Protein AF-A0A965FVY6-F1 (afdb_monomer_lite)

pLDDT: mean 76.53, std 12.87, range [32.28, 92.81]

Structure (mmCIF, N/CA/C/O backbone):
data_AF-A0A965FVY6-F1
#
_entry.id   AF-A0A965FVY6-F1
#
loop_
_atom_site.group_PDB
_atom_site.id
_atom_site.type_symbol
_atom_site.label_atom_id
_atom_site.label_alt_id
_atom_site.label_comp_id
_atom_site.label_asym_id
_atom_site.label_entity_id
_atom_site.label_seq_id
_atom_site.pdbx_PDB_ins_code
_atom_site.Cartn_x
_atom_site.Cartn_y
_atom_site.Cartn_z
_atom_site.occupancy
_atom_site.B_iso_or_equiv
_atom_site.auth_seq_id
_atom_site.auth_comp_id
_atom_site.auth_asym_id
_atom_site.auth_atom_id
_atom_site.pdbx_PDB_model_num
ATOM 1 N N . ASP A 1 1 ? -2.671 -24.884 -14.486 1.00 80.94 1 ASP A N 1
ATOM 2 C CA . ASP A 1 1 ? -3.053 -24.995 -15.916 1.00 80.94 1 ASP A CA 1
ATOM 3 C C . ASP A 1 1 ? -4.364 -24.316 -16.277 1.00 80.94 1 ASP A C 1
ATOM 5 O O . ASP A 1 1 ? -4.360 -23.507 -17.189 1.00 80.94 1 ASP A O 1
ATOM 9 N N . ARG A 1 2 ? -5.480 -24.541 -15.566 1.00 83.62 2 ARG A N 1
ATOM 10 C CA . ARG A 1 2 ? -6.771 -23.901 -15.910 1.00 83.62 2 ARG A CA 1
ATOM 11 C C . ARG A 1 2 ? -6.734 -22.360 -15.961 1.00 83.62 2 ARG A C 1
ATOM 13 O O . ARG A 1 2 ? -7.381 -21.782 -16.825 1.00 83.62 2 ARG A O 1
ATOM 20 N N . LEU A 1 3 ? -5.985 -21.710 -15.059 1.00 85.62 3 LEU A N 1
ATOM 21 C CA . LEU A 1 3 ? -5.755 -20.254 -15.084 1.00 85.62 3 LEU A CA 1
ATOM 22 C C . LEU A 1 3 ? -4.843 -19.846 -16.253 1.00 85.62 3 LEU A C 1
ATOM 24 O O . LEU A 1 3 ? -5.164 -18.920 -16.987 1.00 85.62 3 LEU A O 1
ATOM 28 N N . ALA A 1 4 ? -3.754 -20.589 -16.464 1.00 85.19 4 ALA A N 1
ATOM 29 C CA . ALA A 1 4 ? -2.823 -20.392 -17.575 1.00 85.19 4 ALA A CA 1
ATOM 30 C C . ALA A 1 4 ? -3.512 -20.510 -18.950 1.00 85.19 4 ALA A C 1
ATOM 32 O O . ALA A 1 4 ? -3.236 -19.718 -19.839 1.00 85.19 4 ALA A O 1
ATOM 33 N N . ALA A 1 5 ? -4.470 -21.431 -19.100 1.00 90.31 5 ALA A N 1
ATOM 34 C CA . ALA A 1 5 ? -5.248 -21.632 -20.325 1.00 90.31 5 ALA A CA 1
ATOM 35 C C . ALA A 1 5 ? -6.213 -20.477 -20.656 1.00 90.31 5 ALA A C 1
ATOM 37 O O . ALA A 1 5 ? -6.776 -20.442 -21.747 1.00 90.31 5 ALA A O 1
ATOM 38 N N . ARG A 1 6 ? -6.447 -19.558 -19.712 1.00 92.44 6 ARG A N 1
ATOM 39 C CA . ARG A 1 6 ? -7.337 -18.397 -19.870 1.00 92.44 6 ARG A CA 1
ATOM 40 C C . ARG A 1 6 ? -6.586 -17.067 -19.768 1.00 92.44 6 ARG A C 1
ATOM 42 O O . ARG A 1 6 ? -7.225 -16.026 -19.667 1.00 92.44 6 ARG A O 1
ATOM 49 N N . GLY A 1 7 ? -5.254 -17.098 -19.751 1.00 83.19 7 GLY A N 1
ATOM 50 C CA . GLY A 1 7 ? -4.413 -15.921 -19.566 1.00 83.19 7 GLY A CA 1
ATOM 51 C C . GLY A 1 7 ? -3.152 -15.964 -20.422 1.00 83.19 7 GLY A C 1
ATOM 52 O O . GLY A 1 7 ? -2.976 -16.840 -21.264 1.00 83.19 7 GLY A O 1
ATOM 53 N N . ILE A 1 8 ? -2.264 -15.001 -20.191 1.00 85.50 8 ILE A N 1
ATOM 54 C CA . ILE A 1 8 ? -0.940 -14.947 -20.816 1.00 85.50 8 ILE A CA 1
ATOM 55 C C . ILE A 1 8 ? 0.073 -15.524 -19.825 1.00 85.50 8 ILE A C 1
ATOM 57 O O . ILE A 1 8 ? 0.124 -15.105 -18.669 1.00 85.50 8 ILE A O 1
ATOM 61 N N . VAL A 1 9 ? 0.879 -16.489 -20.272 1.00 83.12 9 VAL A N 1
ATOM 62 C CA . VAL A 1 9 ? 1.909 -17.134 -19.447 1.00 83.12 9 VAL A CA 1
ATOM 63 C C . VAL A 1 9 ? 3.283 -16.588 -19.810 1.00 83.12 9 VAL A C 1
ATOM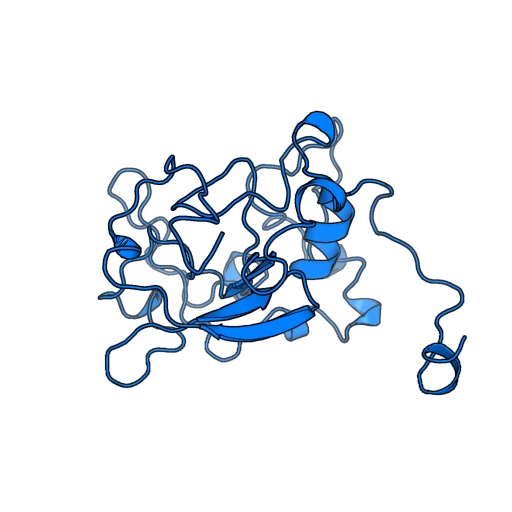 65 O O . VAL A 1 9 ? 3.743 -16.729 -20.942 1.00 83.12 9 VAL A O 1
ATOM 68 N N . PHE A 1 10 ? 3.974 -16.021 -18.825 1.00 81.25 10 PHE A N 1
ATOM 69 C CA . PHE A 1 10 ? 5.362 -15.596 -18.966 1.00 81.25 10 PHE A CA 1
ATOM 70 C C . PHE A 1 10 ? 6.296 -16.710 -18.482 1.00 81.25 10 PHE A C 1
ATOM 72 O O . PHE A 1 10 ? 6.525 -16.867 -17.287 1.00 81.25 10 PHE A O 1
ATOM 79 N N . ASN A 1 11 ? 6.878 -17.471 -19.413 1.00 82.94 11 ASN A N 1
ATOM 80 C CA . ASN A 1 11 ? 7.809 -18.571 -19.096 1.00 82.94 11 ASN A CA 1
ATOM 81 C C . ASN A 1 11 ? 9.181 -18.102 -18.573 1.00 82.94 11 ASN A C 1
ATOM 83 O O . ASN A 1 11 ? 10.030 -18.916 -18.220 1.00 82.94 11 ASN A O 1
ATOM 87 N N . ARG A 1 12 ? 9.422 -16.788 -18.561 1.00 73.31 12 ARG A N 1
ATOM 88 C CA . ARG A 1 12 ? 10.658 -16.150 -18.093 1.00 73.31 12 ARG A CA 1
ATOM 89 C C . ARG A 1 12 ? 10.322 -14.983 -17.164 1.00 73.31 12 ARG A C 1
ATOM 91 O O . ARG A 1 12 ? 10.557 -13.828 -17.501 1.00 73.31 12 ARG A O 1
ATOM 98 N N . ALA A 1 13 ? 9.715 -15.297 -16.021 1.00 69.88 13 ALA A N 1
ATOM 99 C CA . ALA A 1 13 ? 9.411 -14.339 -14.961 1.00 69.88 13 ALA A CA 1
ATOM 100 C C . ALA A 1 13 ? 10.462 -14.444 -13.844 1.00 69.88 13 ALA A C 1
ATOM 102 O O . ALA A 1 13 ? 10.650 -15.514 -13.267 1.00 69.88 13 ALA A O 1
ATOM 103 N N . TYR A 1 14 ? 11.141 -13.338 -13.540 1.00 62.09 14 TYR A N 1
ATOM 104 C CA . TYR A 1 14 ? 12.202 -13.278 -12.531 1.00 62.09 14 TYR A CA 1
ATOM 105 C C . TYR A 1 14 ? 11.803 -12.332 -11.396 1.00 62.09 14 TYR A C 1
ATOM 107 O O . TYR A 1 14 ? 11.301 -11.234 -11.639 1.00 62.09 14 TYR A O 1
ATOM 115 N N . CYS A 1 15 ? 12.051 -12.739 -10.151 1.00 60.03 15 CYS A N 1
ATOM 116 C CA . CYS A 1 15 ? 11.985 -11.836 -9.005 1.00 60.03 15 CYS A CA 1
ATOM 117 C C . CYS A 1 15 ? 13.231 -10.945 -8.953 1.00 60.03 15 CYS A C 1
ATOM 119 O O . CYS A 1 15 ? 14.322 -11.362 -9.338 1.00 60.03 15 CYS A O 1
ATOM 121 N N . GLN A 1 16 ? 13.084 -9.745 -8.402 1.00 56.25 16 GLN A N 1
ATOM 122 C CA . GLN A 1 16 ? 14.155 -8.742 -8.363 1.00 56.25 16 GLN A CA 1
ATOM 123 C C . GLN A 1 16 ? 15.275 -9.131 -7.406 1.00 56.25 16 GLN A C 1
ATOM 125 O O . GLN A 1 16 ? 16.447 -8.869 -7.648 1.00 56.25 16 GLN A O 1
ATOM 130 N N . GLN A 1 17 ? 14.899 -9.814 -6.336 1.00 54.44 17 GLN A N 1
ATOM 131 C CA . GLN A 1 17 ? 15.806 -10.470 -5.421 1.00 54.44 17 GLN A CA 1
ATOM 132 C C . GLN A 1 17 ? 15.095 -11.728 -4.931 1.00 54.44 17 GLN A C 1
ATOM 134 O O . GLN A 1 17 ? 13.893 -11.688 -4.656 1.00 54.44 17 GLN A O 1
ATOM 139 N N . ALA A 1 18 ? 15.817 -12.843 -4.813 1.00 53.25 18 ALA A N 1
ATOM 140 C CA . ALA A 1 18 ? 15.277 -14.128 -4.357 1.00 53.25 18 ALA A CA 1
ATOM 141 C C . ALA A 1 18 ? 15.024 -14.142 -2.833 1.00 53.25 18 ALA A C 1
ATOM 143 O O . ALA A 1 18 ? 15.446 -15.041 -2.112 1.00 53.25 18 ALA A O 1
ATOM 144 N N . VAL A 1 19 ? 14.371 -13.094 -2.333 1.00 56.72 19 VAL A N 1
ATOM 145 C CA . VAL A 1 19 ? 14.083 -12.831 -0.926 1.00 56.72 19 VAL A CA 1
ATOM 146 C C . VAL A 1 19 ? 12.681 -12.230 -0.830 1.00 56.72 19 VAL A C 1
ATOM 148 O O . VAL A 1 19 ? 12.340 -11.313 -1.575 1.00 56.72 19 VAL A O 1
ATOM 151 N N . CYS A 1 20 ? 11.866 -12.732 0.101 1.00 60.19 20 CYS A N 1
ATOM 152 C CA . CYS A 1 20 ? 10.443 -12.400 0.208 1.00 60.19 20 CYS A CA 1
ATOM 153 C C . CYS A 1 20 ? 10.151 -10.892 0.295 1.00 60.19 20 CYS A C 1
ATOM 155 O O . CYS A 1 20 ? 9.391 -10.394 -0.531 1.00 60.19 20 CYS A O 1
ATOM 157 N N . SER A 1 21 ? 10.743 -10.167 1.248 1.00 61.16 21 SER A N 1
ATOM 158 C CA . SER A 1 21 ? 10.464 -8.733 1.437 1.00 61.16 21 SER A CA 1
ATOM 159 C C . SER A 1 21 ? 10.938 -7.865 0.279 1.00 61.16 21 SER A C 1
ATOM 161 O O . SER A 1 21 ? 10.095 -7.198 -0.303 1.00 61.16 21 SER A O 1
ATOM 163 N N . PRO A 1 22 ? 12.217 -7.912 -0.133 1.00 59.72 22 PRO A N 1
ATOM 164 C CA . PRO A 1 22 ? 12.693 -7.294 -1.365 1.00 59.72 22 PRO A CA 1
ATOM 165 C C . PRO A 1 22 ? 11.817 -7.527 -2.595 1.00 59.72 22 PRO A C 1
ATOM 167 O O . PRO A 1 22 ? 11.468 -6.580 -3.294 1.00 59.72 22 PRO A O 1
ATOM 170 N N . SER A 1 23 ? 11.431 -8.782 -2.839 1.00 63.03 23 SER A N 1
ATOM 171 C CA . SER A 1 23 ? 10.597 -9.157 -3.981 1.00 63.03 23 SER A CA 1
ATOM 172 C C . SER A 1 23 ? 9.201 -8.532 -3.889 1.00 63.03 23 SER A C 1
ATOM 174 O O . SER A 1 23 ? 8.719 -7.951 -4.857 1.00 63.03 23 SER A O 1
ATOM 176 N N . ARG A 1 24 ? 8.568 -8.569 -2.707 1.00 70.19 24 ARG A N 1
ATOM 177 C CA . ARG A 1 24 ? 7.243 -7.971 -2.472 1.00 70.19 24 ARG A CA 1
ATOM 178 C C . ARG A 1 24 ? 7.273 -6.456 -2.516 1.00 70.19 24 ARG A C 1
ATOM 180 O O . ARG A 1 24 ? 6.448 -5.877 -3.204 1.00 70.19 24 ARG A O 1
ATOM 187 N N . SER A 1 25 ? 8.213 -5.810 -1.830 1.00 66.44 25 SER A N 1
ATOM 188 C CA . SER A 1 25 ? 8.378 -4.357 -1.904 1.00 66.44 25 SER A CA 1
ATOM 189 C C . SER A 1 25 ? 8.543 -3.935 -3.358 1.00 66.44 25 SER A C 1
ATOM 191 O O . SER A 1 25 ? 7.864 -3.011 -3.794 1.00 66.44 25 SER A O 1
ATOM 193 N N . SER A 1 26 ? 9.353 -4.660 -4.135 1.00 67.56 26 SER A N 1
ATOM 194 C CA . SER A 1 26 ? 9.531 -4.355 -5.550 1.00 67.56 26 SER A CA 1
ATOM 195 C C . SER A 1 26 ? 8.263 -4.533 -6.362 1.00 67.56 26 SER A C 1
ATOM 197 O O . SER A 1 26 ? 7.861 -3.597 -7.047 1.00 67.56 26 SER A O 1
ATOM 199 N N . LEU A 1 27 ? 7.573 -5.662 -6.212 1.00 72.31 27 LEU A N 1
ATOM 200 C CA . LEU A 1 27 ? 6.309 -5.904 -6.899 1.00 72.31 27 LEU A CA 1
ATOM 201 C C . LEU A 1 27 ? 5.255 -4.829 -6.582 1.00 72.31 27 LEU A C 1
ATOM 203 O O . LEU A 1 27 ? 4.603 -4.329 -7.494 1.00 72.31 27 LEU A O 1
ATOM 207 N N . LEU A 1 28 ? 5.107 -4.468 -5.305 1.00 71.31 28 LEU A N 1
ATOM 208 C CA . LEU A 1 28 ? 4.022 -3.609 -4.817 1.00 71.31 28 LEU A CA 1
ATOM 209 C C . LEU A 1 28 ? 4.312 -2.109 -4.977 1.00 71.31 28 LEU A C 1
ATOM 211 O O . LEU A 1 28 ? 3.384 -1.309 -5.000 1.00 71.31 28 LEU A O 1
ATOM 215 N N . THR A 1 29 ? 5.583 -1.708 -5.088 1.00 65.50 29 THR A N 1
ATOM 216 C CA . THR A 1 29 ? 5.974 -0.282 -5.142 1.00 65.50 29 THR A CA 1
ATOM 217 C C . THR A 1 29 ? 6.759 0.103 -6.393 1.00 65.50 29 THR A C 1
ATOM 219 O O . THR A 1 29 ? 7.013 1.284 -6.617 1.00 65.50 29 THR A O 1
ATOM 222 N N . GLY A 1 30 ? 7.194 -0.876 -7.191 1.00 63.44 30 GLY A N 1
ATOM 223 C CA . GLY A 1 30 ? 8.056 -0.649 -8.352 1.00 63.44 30 GLY A CA 1
ATOM 224 C C . GLY A 1 30 ? 9.503 -0.329 -8.025 1.00 63.44 30 GLY A C 1
ATOM 225 O O . GLY A 1 30 ? 10.266 0.030 -8.920 1.00 63.44 30 GLY A O 1
ATOM 226 N N . LYS A 1 31 ? 9.896 -0.416 -6.754 1.00 65.50 31 LYS A N 1
ATOM 227 C CA . LYS A 1 31 ? 11.204 0.032 -6.273 1.00 65.50 31 LYS A CA 1
ATOM 228 C C . LYS A 1 31 ? 12.066 -1.133 -5.848 1.00 65.50 31 LYS A C 1
ATOM 230 O O . LYS A 1 31 ? 11.584 -2.106 -5.279 1.00 65.50 31 LYS A O 1
ATOM 235 N N . THR A 1 32 ? 13.354 -1.063 -6.135 1.00 56.69 32 THR A N 1
ATOM 236 C CA . THR A 1 32 ? 14.284 -2.069 -5.632 1.00 56.69 32 THR A CA 1
ATOM 237 C C . THR A 1 32 ? 14.638 -1.760 -4.176 1.00 56.69 32 THR A C 1
ATOM 239 O O . THR A 1 32 ? 14.623 -0.599 -3.768 1.00 56.69 32 THR A O 1
ATOM 242 N N . PRO A 1 33 ? 15.016 -2.771 -3.382 1.00 53.00 33 PRO A N 1
ATOM 243 C CA . PRO A 1 33 ? 16.000 -2.559 -2.325 1.00 53.00 33 PRO A CA 1
ATOM 244 C C . PRO A 1 33 ? 17.209 -1.823 -2.902 1.00 53.00 33 PRO A C 1
ATOM 246 O O . PRO A 1 33 ? 17.650 -2.158 -4.004 1.00 53.00 33 PRO A O 1
ATOM 249 N N . ASP A 1 34 ? 17.751 -0.840 -2.189 1.00 49.91 34 ASP A N 1
ATOM 250 C CA . ASP A 1 34 ? 19.008 -0.215 -2.600 1.00 49.91 34 ASP A CA 1
ATOM 251 C C . ASP A 1 34 ? 20.112 -1.288 -2.721 1.00 49.91 34 ASP A C 1
ATOM 253 O O . ASP A 1 34 ? 20.200 -2.214 -1.914 1.00 49.91 34 ASP A O 1
ATOM 257 N N . ALA A 1 35 ? 20.958 -1.166 -3.747 1.00 41.06 35 ALA A N 1
ATOM 258 C CA . ALA A 1 35 ? 21.937 -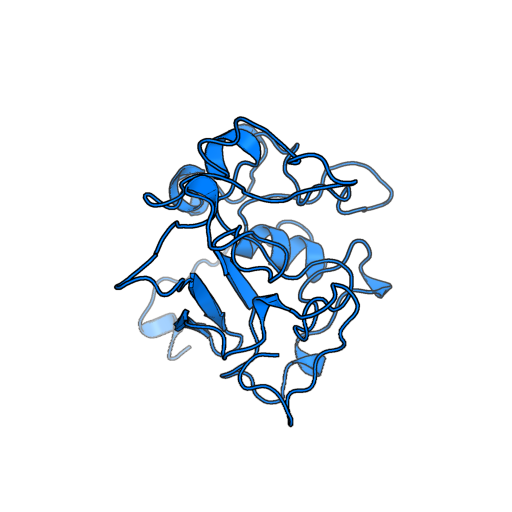2.175 -4.167 1.00 41.06 35 ALA A CA 1
ATOM 259 C C . ALA A 1 35 ? 23.149 -2.360 -3.222 1.00 41.06 35 ALA A C 1
ATOM 261 O O . ALA A 1 35 ? 24.134 -2.987 -3.614 1.00 41.06 35 ALA A O 1
ATOM 262 N N . ASN A 1 36 ? 23.113 -1.833 -1.993 1.00 38.19 36 ASN A N 1
ATOM 263 C CA . ASN A 1 36 ? 24.269 -1.840 -1.096 1.00 38.19 36 ASN A CA 1
ATOM 264 C C . ASN A 1 36 ? 24.231 -3.014 -0.094 1.00 38.19 36 ASN A C 1
ATOM 266 O O . ASN A 1 36 ? 23.255 -3.168 0.645 1.00 38.19 36 ASN A O 1
ATOM 270 N N . PRO A 1 37 ? 25.295 -3.837 -0.016 1.00 32.28 37 PRO A N 1
ATOM 271 C CA . PRO A 1 37 ? 25.464 -4.809 1.059 1.00 32.28 37 PRO A CA 1
ATOM 272 C C . PRO A 1 37 ? 25.817 -4.102 2.388 1.00 32.28 37 PRO A C 1
ATOM 274 O O . PRO A 1 37 ? 26.567 -3.126 2.365 1.00 32.28 37 PRO A O 1
ATOM 277 N N . PRO A 1 38 ? 25.347 -4.588 3.556 1.00 40.31 38 PRO A N 1
ATOM 278 C CA . PRO A 1 38 ? 24.449 -5.723 3.765 1.00 40.31 38 PRO A CA 1
ATOM 279 C C . PRO A 1 38 ? 23.021 -5.346 3.361 1.00 40.31 38 PRO A C 1
ATOM 281 O O . PRO A 1 38 ? 22.593 -4.240 3.675 1.00 40.31 38 PRO A O 1
ATOM 284 N N . PHE A 1 39 ? 22.317 -6.264 2.681 1.00 48.06 39 PHE A N 1
ATOM 285 C CA . PHE A 1 39 ? 20.973 -6.101 2.101 1.00 48.06 39 PHE A CA 1
ATOM 286 C C . PHE A 1 39 ? 19.974 -5.497 3.084 1.00 48.06 39 PHE A C 1
ATOM 288 O O . PHE A 1 39 ? 19.200 -6.183 3.753 1.00 48.06 39 PHE A O 1
ATOM 295 N N . THR A 1 40 ? 20.019 -4.184 3.150 1.00 42.34 40 THR A N 1
ATOM 296 C CA . THR A 1 40 ? 19.160 -3.342 3.937 1.00 42.34 40 THR A CA 1
ATOM 297 C C . THR A 1 40 ? 18.248 -2.715 2.912 1.00 42.34 40 THR A C 1
ATOM 299 O O . THR A 1 40 ? 18.698 -2.097 1.948 1.00 42.34 40 THR A O 1
ATOM 302 N N . LEU A 1 41 ? 16.939 -2.871 3.105 1.00 47.91 41 LEU A N 1
ATOM 303 C CA . LEU A 1 41 ? 16.040 -1.850 2.592 1.00 47.91 41 LEU A CA 1
ATOM 304 C C . LEU A 1 41 ? 16.477 -0.585 3.331 1.00 47.91 41 LEU A C 1
ATOM 306 O O . LEU A 1 41 ? 16.143 -0.421 4.504 1.00 47.91 41 LEU A O 1
ATOM 310 N N . ASN A 1 42 ? 17.350 0.219 2.717 1.00 45.31 42 ASN A N 1
ATOM 311 C CA . ASN A 1 42 ? 17.696 1.536 3.229 1.00 45.31 42 ASN A CA 1
ATOM 312 C C . ASN A 1 42 ? 16.361 2.189 3.587 1.00 45.31 42 ASN A C 1
ATOM 314 O O . ASN A 1 42 ? 15.435 2.102 2.775 1.00 45.31 42 ASN A O 1
ATOM 318 N N . GLY A 1 43 ? 16.222 2.675 4.825 1.00 50.44 43 GLY A N 1
ATOM 319 C CA . GLY A 1 43 ? 14.948 2.922 5.530 1.00 50.44 43 GLY A CA 1
ATOM 320 C C . GLY A 1 43 ? 14.036 3.990 4.913 1.00 50.44 43 GLY A C 1
ATOM 321 O O . GLY A 1 43 ? 13.228 4.608 5.594 1.00 50.44 43 GLY A O 1
ATOM 322 N N . SER A 1 44 ? 14.195 4.232 3.622 1.00 57.03 44 SER A N 1
ATOM 323 C CA . SER A 1 44 ? 13.544 5.195 2.765 1.00 57.03 44 SER A CA 1
ATOM 324 C C . SER A 1 44 ? 12.711 4.513 1.677 1.00 57.03 44 SER A C 1
ATOM 326 O O . SER A 1 44 ? 12.555 5.104 0.626 1.00 57.03 44 SER A O 1
ATOM 328 N N . TYR A 1 45 ? 12.201 3.285 1.841 1.00 60.38 45 TYR A N 1
ATOM 329 C CA . TYR A 1 45 ? 11.275 2.658 0.868 1.00 60.38 45 TYR A CA 1
ATOM 330 C C . TYR A 1 45 ? 11.792 2.570 -0.590 1.00 60.38 45 TYR A C 1
ATOM 332 O O . TYR A 1 45 ? 10.993 2.542 -1.522 1.00 60.38 45 TYR A O 1
ATOM 340 N N . GLY A 1 46 ? 13.112 2.582 -0.827 1.00 57.44 46 GLY A N 1
ATOM 341 C CA . GLY A 1 46 ? 13.676 2.686 -2.186 1.00 57.44 46 GLY A CA 1
ATOM 342 C C . GLY A 1 46 ? 13.381 4.030 -2.880 1.00 57.44 46 GLY A C 1
ATOM 343 O O . GLY A 1 46 ? 13.342 4.116 -4.111 1.00 57.44 46 GLY A O 1
ATOM 344 N N . VAL A 1 47 ? 13.116 5.096 -2.115 1.00 61.91 47 VAL A N 1
ATOM 345 C CA . VAL A 1 47 ? 12.910 6.481 -2.592 1.00 61.91 47 VAL A CA 1
ATOM 346 C C . VAL A 1 47 ? 14.095 6.970 -3.423 1.00 61.91 47 VAL A C 1
ATOM 348 O O . VAL A 1 47 ? 13.912 7.620 -4.445 1.00 61.91 47 VAL A O 1
ATOM 351 N N . THR A 1 48 ? 15.300 6.575 -3.030 1.00 62.56 48 THR A N 1
ATOM 352 C CA . THR A 1 48 ? 16.589 6.868 -3.671 1.00 62.56 48 THR A CA 1
ATOM 353 C C . THR A 1 48 ? 16.809 6.121 -4.990 1.00 62.56 48 THR A C 1
ATOM 355 O O . THR A 1 48 ? 17.690 6.493 -5.765 1.00 62.56 48 THR A O 1
ATOM 358 N N . THR A 1 49 ? 16.012 5.089 -5.292 1.00 66.00 49 THR A N 1
ATOM 359 C CA . THR A 1 49 ? 16.121 4.336 -6.547 1.00 66.00 49 THR A CA 1
ATOM 360 C C . THR A 1 49 ? 15.554 5.147 -7.721 1.00 66.00 49 THR A C 1
ATOM 362 O O . THR A 1 49 ? 14.337 5.354 -7.844 1.00 66.00 49 THR A O 1
ATOM 365 N N . THR A 1 50 ? 16.446 5.567 -8.624 1.00 69.94 50 THR A N 1
ATOM 366 C CA . THR A 1 50 ? 16.091 6.248 -9.880 1.00 69.94 50 THR A CA 1
ATOM 367 C C . THR A 1 50 ? 15.226 5.357 -10.768 1.00 69.94 50 THR A C 1
ATOM 369 O O . THR A 1 50 ? 15.309 4.133 -10.709 1.00 69.94 50 THR A O 1
ATOM 372 N N . GLU A 1 51 ? 14.392 5.958 -11.619 1.00 70.31 51 GLU A N 1
ATOM 373 C CA . GLU A 1 51 ? 13.491 5.204 -12.499 1.00 70.31 51 GLU A CA 1
ATOM 374 C C . GLU A 1 51 ? 14.230 4.219 -13.421 1.00 70.31 51 GLU A C 1
ATOM 376 O O . GLU A 1 51 ? 13.788 3.085 -13.580 1.00 70.31 51 GLU A O 1
ATOM 381 N N . ALA A 1 52 ? 15.395 4.608 -13.950 1.00 71.75 52 ALA A N 1
ATOM 382 C CA . ALA A 1 52 ? 16.229 3.749 -14.795 1.00 71.75 52 ALA A CA 1
ATOM 383 C C . ALA A 1 52 ? 16.704 2.468 -14.082 1.00 71.75 52 ALA A C 1
ATOM 385 O O . ALA A 1 52 ? 16.925 1.448 -14.728 1.00 71.75 52 ALA A O 1
ATOM 386 N N . ASN A 1 53 ? 16.815 2.503 -12.751 1.00 72.06 53 ASN A N 1
ATOM 387 C CA . ASN A 1 53 ? 17.217 1.360 -11.933 1.00 72.06 53 ASN A CA 1
ATOM 388 C C . ASN A 1 53 ? 16.017 0.526 -11.444 1.00 72.06 53 ASN A C 1
ATOM 390 O O . ASN A 1 53 ? 16.194 -0.476 -10.749 1.00 72.06 53 ASN A O 1
ATOM 394 N N . ARG A 1 54 ? 14.783 0.893 -11.820 1.00 72.06 54 ARG A N 1
ATOM 395 C CA . ARG A 1 54 ? 13.570 0.132 -11.492 1.00 72.06 54 ARG A CA 1
ATOM 396 C C . ARG A 1 54 ? 13.364 -0.984 -12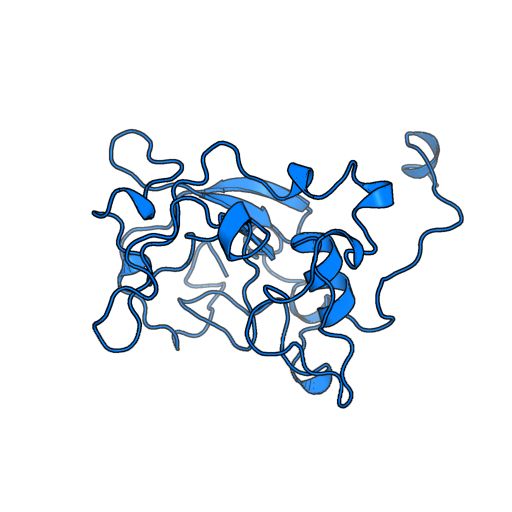.498 1.00 72.06 54 ARG A C 1
ATOM 398 O O . ARG A 1 54 ? 12.641 -0.876 -13.478 1.00 72.06 54 ARG A O 1
ATOM 405 N N . VAL A 1 55 ? 13.984 -2.103 -12.191 1.00 69.56 55 VAL A N 1
ATOM 406 C CA . VAL A 1 55 ? 13.938 -3.386 -12.904 1.00 69.56 55 VAL A CA 1
ATOM 407 C C . VAL A 1 55 ? 12.548 -3.893 -13.331 1.00 69.56 55 VAL A C 1
ATOM 409 O O . VAL A 1 55 ? 12.475 -4.669 -14.279 1.00 69.56 55 VAL A O 1
ATOM 412 N N . LEU A 1 56 ? 11.450 -3.484 -12.679 1.00 70.31 56 LEU A N 1
ATOM 413 C CA . LEU A 1 56 ? 10.087 -3.855 -13.097 1.00 70.31 56 LEU A CA 1
ATOM 414 C C . LEU A 1 56 ? 9.485 -2.914 -14.148 1.00 70.31 56 LEU A C 1
ATOM 416 O O . LEU A 1 56 ? 8.592 -3.332 -14.885 1.00 70.31 56 LEU A O 1
ATOM 420 N N . ASN A 1 57 ? 9.994 -1.685 -14.261 1.00 74.12 57 ASN A N 1
ATOM 421 C CA . ASN A 1 57 ? 9.452 -0.660 -15.151 1.00 74.12 57 ASN A CA 1
ATOM 422 C C . ASN A 1 57 ? 9.354 -1.083 -16.628 1.00 74.12 57 ASN A C 1
ATOM 424 O O . ASN A 1 57 ? 8.340 -0.800 -17.263 1.00 74.12 57 ASN A O 1
ATOM 428 N N . PRO A 1 58 ? 10.333 -1.806 -17.202 1.00 74.62 58 PRO A N 1
ATOM 429 C CA . PRO A 1 58 ? 10.219 -2.279 -18.582 1.00 74.62 58 PRO A CA 1
ATOM 430 C C . PRO A 1 58 ? 9.044 -3.240 -18.828 1.00 74.62 58 PRO A C 1
ATOM 432 O O . PRO A 1 58 ? 8.614 -3.387 -19.968 1.00 74.62 58 PRO A O 1
ATOM 435 N N . TYR A 1 59 ? 8.526 -3.900 -17.786 1.00 74.06 59 TYR A N 1
ATOM 436 C CA . TYR A 1 59 ? 7.493 -4.937 -17.903 1.00 74.06 59 TYR A CA 1
ATOM 437 C C . TYR A 1 59 ? 6.088 -4.455 -17.540 1.00 74.06 59 TYR A C 1
ATOM 439 O O . TYR A 1 59 ? 5.107 -5.072 -17.947 1.00 74.06 59 TYR A O 1
ATOM 447 N N . ASN A 1 60 ? 5.980 -3.382 -16.760 1.00 73.06 60 ASN A N 1
ATOM 448 C CA . ASN A 1 60 ? 4.704 -2.848 -16.281 1.00 73.06 60 ASN A CA 1
ATOM 449 C C . ASN A 1 60 ? 4.234 -1.609 -17.067 1.00 73.06 60 ASN A C 1
ATOM 451 O O . ASN A 1 60 ? 3.133 -1.141 -16.817 1.00 73.06 60 ASN A O 1
ATOM 455 N N . GLY A 1 61 ? 5.024 -1.096 -18.020 1.00 73.31 61 GLY A N 1
ATOM 456 C CA . GLY A 1 61 ? 4.697 0.123 -18.773 1.00 73.31 61 GLY A CA 1
ATOM 457 C C . GLY A 1 61 ? 5.364 1.400 -18.246 1.00 73.31 61 GLY A C 1
ATOM 458 O O . GLY A 1 61 ? 4.964 2.495 -18.633 1.00 73.31 61 GLY A O 1
ATOM 459 N N . GLY A 1 62 ? 6.387 1.278 -17.396 1.00 78.81 62 GLY A N 1
ATOM 460 C CA . GLY A 1 62 ? 7.203 2.385 -16.896 1.00 78.81 62 GLY A CA 1
ATOM 461 C C . GLY A 1 62 ? 6.838 2.836 -15.481 1.00 78.81 62 GLY A C 1
ATOM 462 O O . GLY A 1 62 ? 5.943 2.293 -14.833 1.00 78.81 62 GLY A O 1
ATOM 463 N N . GLY A 1 63 ? 7.521 3.872 -14.982 1.00 73.06 63 GLY A N 1
ATOM 464 C CA . GLY A 1 63 ? 7.283 4.400 -13.637 1.00 73.06 63 GLY A CA 1
ATOM 465 C C . GLY A 1 63 ? 5.878 4.970 -13.444 1.00 73.06 63 GLY A C 1
ATOM 466 O O . GLY A 1 63 ? 5.382 4.976 -12.321 1.00 73.06 63 GLY A O 1
ATOM 467 N N . ALA A 1 64 ? 5.213 5.379 -14.528 1.00 81.75 64 ALA A N 1
ATOM 468 C CA . ALA A 1 64 ? 3.878 5.974 -14.508 1.00 81.75 64 ALA A CA 1
ATOM 469 C C . ALA A 1 64 ? 2.801 5.074 -13.875 1.00 81.75 64 ALA A C 1
ATOM 471 O O . ALA A 1 64 ? 1.833 5.594 -13.332 1.00 81.75 64 ALA A O 1
ATOM 472 N N . VAL A 1 65 ? 2.974 3.747 -13.876 1.00 82.75 65 VAL A N 1
ATOM 473 C CA . VAL A 1 65 ? 2.040 2.811 -13.214 1.00 82.75 65 VAL A CA 1
ATOM 474 C C . VAL A 1 65 ? 1.996 3.015 -11.699 1.00 82.75 65 VAL A C 1
ATOM 476 O O . VAL A 1 65 ? 0.974 2.772 -11.060 1.00 82.75 65 VAL A O 1
ATOM 479 N N . TYR A 1 66 ? 3.085 3.521 -11.122 1.00 81.50 66 TYR A N 1
ATOM 480 C CA . TYR A 1 66 ? 3.187 3.828 -9.698 1.00 81.50 66 TYR A CA 1
ATOM 481 C C . TYR A 1 66 ? 2.777 5.265 -9.363 1.00 81.50 66 TYR A C 1
ATOM 483 O O . TYR A 1 66 ? 2.925 5.678 -8.216 1.00 81.50 66 TYR A O 1
ATOM 491 N N . ASN A 1 67 ? 2.283 6.029 -10.341 1.00 86.06 67 ASN A N 1
ATOM 492 C CA . ASN A 1 67 ? 1.784 7.384 -10.154 1.00 86.06 67 ASN A CA 1
ATOM 493 C C . ASN A 1 67 ? 0.260 7.351 -10.016 1.00 86.06 67 ASN A C 1
ATOM 495 O O . ASN A 1 67 ? -0.459 7.109 -10.987 1.00 86.06 67 ASN A O 1
ATOM 499 N N . CYS A 1 68 ? -0.243 7.620 -8.814 1.00 88.56 68 CYS A N 1
ATOM 500 C CA . CYS A 1 68 ? -1.666 7.856 -8.628 1.00 88.56 68 CYS A CA 1
ATOM 501 C C . CYS A 1 68 ? -2.010 9.247 -9.192 1.00 88.56 68 CYS A C 1
ATOM 503 O O . CYS A 1 68 ? -1.470 10.254 -8.724 1.00 88.56 68 CYS A O 1
ATOM 505 N N . PRO A 1 69 ? -2.962 9.374 -10.139 1.00 89.56 69 PRO A N 1
ATOM 506 C CA . PRO A 1 69 ? -3.351 10.679 -10.678 1.00 89.56 69 PRO A CA 1
ATOM 507 C C . PRO A 1 69 ? -3.830 11.655 -9.598 1.00 89.56 69 PRO A C 1
ATOM 509 O O . PRO A 1 69 ? -3.674 12.870 -9.737 1.00 89.56 69 PRO A O 1
ATOM 512 N N . ARG A 1 70 ? -4.386 11.116 -8.507 1.00 88.69 70 ARG A N 1
ATOM 513 C CA . ARG A 1 70 ? -4.920 11.873 -7.377 1.00 88.69 70 ARG A CA 1
ATOM 514 C C . ARG A 1 70 ? -3.922 12.072 -6.227 1.00 88.69 70 ARG A C 1
ATOM 516 O O . ARG A 1 70 ? -4.261 12.701 -5.226 1.00 88.69 70 ARG A O 1
ATOM 523 N N . ASP A 1 71 ? -2.684 11.624 -6.407 1.00 87.44 71 ASP A N 1
ATOM 524 C CA . ASP A 1 71 ? -1.574 11.971 -5.529 1.00 87.44 71 ASP A CA 1
ATOM 525 C C . ASP A 1 71 ? -1.481 13.493 -5.394 1.00 87.44 71 ASP A C 1
ATOM 527 O O . ASP A 1 71 ? -1.224 14.200 -6.378 1.00 87.44 71 ASP A O 1
ATOM 531 N N . SER A 1 72 ? -1.769 13.965 -4.183 1.00 86.75 72 SER A N 1
ATOM 532 C CA . SER A 1 72 ? -1.779 15.379 -3.803 1.00 86.75 72 SER A CA 1
ATOM 533 C C . SER A 1 72 ? -0.664 15.712 -2.812 1.00 86.75 72 SER A C 1
ATOM 535 O O . SER A 1 72 ? -0.625 16.830 -2.296 1.00 86.75 72 SER A O 1
ATOM 537 N N . GLY A 1 73 ? 0.230 14.752 -2.546 1.00 85.88 73 GLY A N 1
ATOM 538 C CA . GLY A 1 73 ? 1.379 14.950 -1.686 1.00 85.88 73 GLY A CA 1
ATOM 539 C C . GLY A 1 73 ? 1.386 14.175 -0.376 1.00 85.88 73 GLY A C 1
ATOM 540 O O . GLY A 1 73 ? 0.628 13.234 -0.170 1.00 85.88 73 GLY A O 1
ATOM 541 N N . ASP A 1 74 ? 2.263 14.594 0.533 1.00 82.44 74 ASP A N 1
ATOM 542 C CA . ASP A 1 74 ? 2.401 13.988 1.854 1.00 82.44 74 ASP A CA 1
ATOM 543 C C . ASP A 1 74 ? 2.212 15.041 2.952 1.00 82.44 74 ASP A C 1
ATOM 545 O O . ASP A 1 74 ? 2.818 16.111 2.914 1.00 82.44 74 ASP A O 1
ATOM 549 N N . SER A 1 75 ? 1.375 14.733 3.942 1.00 82.12 75 SER A N 1
ATOM 550 C CA . SER A 1 75 ? 1.128 15.578 5.112 1.00 82.12 75 SER A CA 1
ATOM 551 C C . SER A 1 75 ? 1.900 15.129 6.362 1.00 82.12 75 SER A C 1
ATOM 553 O O . SER A 1 75 ? 1.551 15.558 7.462 1.00 82.12 75 SER A O 1
ATOM 555 N N . ILE A 1 76 ? 2.841 14.184 6.255 1.00 79.69 76 ILE A N 1
ATOM 556 C CA . ILE A 1 76 ? 3.565 13.658 7.421 1.00 79.69 76 ILE A CA 1
ATOM 557 C C . ILE A 1 76 ? 4.333 14.755 8.155 1.00 79.69 76 ILE A C 1
ATOM 559 O O . ILE A 1 76 ? 4.956 15.625 7.551 1.00 79.69 76 ILE A O 1
ATOM 563 N N . VAL A 1 77 ? 4.306 14.678 9.484 1.00 71.50 77 VAL A N 1
ATOM 564 C CA . VAL A 1 77 ? 5.044 15.553 10.396 1.00 71.50 77 VAL A CA 1
ATOM 565 C C . VAL A 1 77 ? 6.061 14.700 11.154 1.00 71.50 77 VAL A C 1
ATOM 567 O O . VAL A 1 77 ? 5.695 13.705 11.777 1.00 71.50 77 VAL A O 1
ATOM 570 N N . VAL A 1 78 ? 7.338 15.079 11.108 1.00 66.56 78 VAL A N 1
ATOM 571 C CA . VAL A 1 78 ? 8.442 14.409 11.808 1.00 66.56 78 VAL A CA 1
ATOM 572 C C . VAL A 1 78 ? 9.068 15.408 12.779 1.00 66.56 78 VAL A C 1
ATOM 574 O O . VAL A 1 78 ? 9.479 16.494 12.385 1.00 66.56 78 VAL A O 1
ATOM 577 N N . GLY A 1 79 ? 9.103 15.072 14.073 1.00 65.44 79 GLY A N 1
ATOM 578 C CA . GLY A 1 79 ? 9.672 15.957 15.100 1.00 65.44 79 GLY A CA 1
ATOM 579 C C . GLY A 1 79 ? 8.934 17.294 15.265 1.00 65.44 79 GLY A C 1
ATOM 580 O O . GLY A 1 79 ? 9.552 18.292 15.615 1.00 65.44 79 GLY A O 1
ATOM 581 N N . GLY A 1 80 ? 7.629 17.333 14.973 1.00 66.69 80 GLY A N 1
ATOM 582 C CA . GLY A 1 80 ? 6.821 18.559 15.027 1.00 66.69 80 GLY A CA 1
ATOM 583 C C . GLY A 1 80 ? 6.942 19.461 13.793 1.00 66.69 80 GLY A C 1
ATOM 584 O O . GLY A 1 80 ? 6.272 20.488 13.729 1.00 66.69 80 GLY A O 1
ATOM 585 N N . VAL A 1 81 ? 7.740 19.068 12.796 1.00 63.22 81 VAL A N 1
ATOM 586 C CA . VAL A 1 81 ? 7.905 19.793 11.531 1.00 63.22 81 VAL A CA 1
ATOM 587 C C . VAL A 1 81 ? 7.298 18.965 10.397 1.00 63.22 81 VAL A C 1
ATOM 589 O O . VAL A 1 81 ? 7.570 17.764 10.329 1.00 63.22 81 VAL A O 1
ATOM 592 N N . PRO A 1 82 ? 6.468 19.540 9.503 1.00 63.78 82 PRO A N 1
ATOM 593 C CA . PRO A 1 82 ? 6.070 18.856 8.277 1.00 63.78 82 PRO A CA 1
ATOM 594 C C . PRO A 1 82 ? 7.314 18.329 7.559 1.00 63.78 82 PRO A C 1
ATOM 596 O O . PRO A 1 82 ? 8.226 19.093 7.253 1.00 63.78 82 PRO A O 1
ATOM 599 N N . TYR A 1 83 ? 7.362 17.019 7.325 1.00 59.56 83 TYR A N 1
ATOM 600 C CA . TYR A 1 83 ? 8.498 16.317 6.722 1.00 59.56 83 TYR A CA 1
ATOM 601 C C . TYR A 1 83 ? 8.894 16.916 5.371 1.00 59.56 83 TYR A C 1
ATOM 603 O O . TYR A 1 83 ? 10.058 16.902 4.984 1.00 59.56 83 TYR A O 1
ATOM 611 N N . SER A 1 84 ? 7.923 17.506 4.679 1.00 53.53 84 SER A N 1
ATOM 612 C CA . SER A 1 84 ? 8.164 18.475 3.628 1.00 53.53 84 SER A CA 1
ATOM 613 C C . SER A 1 84 ? 7.021 19.481 3.602 1.00 53.53 84 SER A C 1
ATOM 615 O O . SER A 1 84 ? 5.852 19.109 3.646 1.00 53.53 84 SER A O 1
ATOM 617 N N . THR A 1 85 ? 7.345 20.765 3.481 1.00 53.62 85 THR A N 1
ATOM 618 C CA . THR A 1 85 ? 6.362 21.821 3.203 1.00 53.62 85 THR A CA 1
ATOM 619 C C . THR A 1 85 ? 5.872 21.797 1.747 1.00 53.62 85 THR A C 1
ATOM 621 O O . THR A 1 85 ? 5.013 22.601 1.385 1.00 53.62 85 THR A O 1
ATOM 624 N N . GLN A 1 86 ? 6.411 20.911 0.892 1.00 56.38 86 GLN A N 1
ATOM 625 C CA . GLN A 1 86 ? 6.240 20.959 -0.566 1.00 56.38 86 GLN A CA 1
ATOM 626 C C . GLN A 1 86 ? 6.265 19.598 -1.292 1.00 56.38 86 GLN A C 1
ATOM 628 O O . GLN A 1 86 ? 6.538 19.567 -2.494 1.00 56.38 86 GLN A O 1
ATOM 633 N N . VAL A 1 87 ? 5.945 18.465 -0.654 1.00 66.19 87 VAL A N 1
ATOM 634 C CA . VAL A 1 87 ? 5.646 17.252 -1.444 1.00 66.19 87 VAL A CA 1
ATOM 635 C C . VAL A 1 87 ? 4.301 17.506 -2.118 1.00 66.19 87 VAL A C 1
ATOM 637 O O . VAL A 1 87 ? 3.261 17.311 -1.510 1.00 66.19 87 VAL A O 1
ATOM 640 N N . LYS A 1 88 ? 4.322 18.034 -3.347 1.00 71.38 88 LYS A N 1
ATOM 641 C CA . LYS A 1 88 ? 3.113 18.269 -4.159 1.00 71.38 88 LYS A CA 1
ATOM 642 C C . LYS A 1 88 ? 2.576 16.966 -4.751 1.00 71.38 88 LYS A C 1
ATOM 644 O O . LYS A 1 88 ? 1.378 16.852 -4.986 1.00 71.38 88 LYS A O 1
ATOM 649 N N . LYS A 1 89 ? 3.482 16.011 -4.979 1.00 83.06 89 LYS A N 1
ATOM 650 C CA . LYS A 1 89 ? 3.211 14.626 -5.357 1.00 83.06 89 LYS A CA 1
ATOM 651 C C . LYS A 1 89 ? 4.221 13.702 -4.683 1.00 83.06 89 LYS A C 1
ATOM 653 O O . LYS A 1 89 ? 5.433 13.921 -4.801 1.00 83.06 89 LYS A O 1
ATOM 658 N N . CYS A 1 90 ? 3.732 12.668 -4.005 1.00 80.12 90 CYS A N 1
ATOM 659 C CA . CYS A 1 90 ? 4.559 11.578 -3.492 1.00 80.12 90 CYS A CA 1
ATOM 660 C C . CYS A 1 90 ? 5.282 10.869 -4.632 1.00 80.12 90 CYS A C 1
ATOM 662 O O . CYS A 1 90 ? 6.455 10.558 -4.490 1.00 80.12 90 CYS A O 1
ATOM 664 N N . PHE A 1 91 ? 4.658 10.695 -5.795 1.00 81.50 91 PHE A N 1
ATOM 665 C CA . PHE A 1 91 ? 5.332 10.111 -6.950 1.00 81.50 91 PHE A CA 1
ATOM 666 C C . PHE A 1 91 ? 6.598 10.878 -7.353 1.00 81.50 91 PHE A C 1
ATOM 668 O O . PHE A 1 91 ? 7.635 10.262 -7.569 1.00 81.50 91 PHE A O 1
ATOM 675 N N . ASP A 1 92 ? 6.556 12.208 -7.391 1.00 79.00 92 ASP A N 1
ATOM 676 C CA . ASP A 1 92 ? 7.710 13.008 -7.822 1.00 79.00 92 ASP A CA 1
ATOM 677 C C . ASP A 1 92 ? 8.825 13.010 -6.768 1.00 79.00 92 ASP A C 1
ATOM 679 O O . ASP A 1 92 ? 10.009 13.004 -7.096 1.00 79.00 92 ASP A O 1
ATOM 683 N N . SER A 1 93 ? 8.445 13.002 -5.487 1.00 74.94 93 SER A N 1
ATOM 684 C CA . SER A 1 93 ? 9.393 13.102 -4.367 1.00 74.94 93 SER A CA 1
ATOM 685 C C . SER A 1 93 ? 9.952 11.745 -3.945 1.00 74.94 93 SER A C 1
ATOM 687 O O . SER A 1 93 ? 11.115 11.618 -3.573 1.00 74.94 93 SER A O 1
ATOM 689 N N . TYR A 1 94 ? 9.101 10.726 -3.979 1.00 73.00 94 TYR A N 1
ATOM 690 C CA . TYR A 1 94 ? 9.366 9.388 -3.473 1.00 73.00 94 TYR A CA 1
ATOM 691 C C . TYR A 1 94 ? 9.473 8.369 -4.579 1.00 73.00 94 TYR A C 1
ATOM 693 O O . TYR A 1 94 ? 10.014 7.302 -4.341 1.00 73.00 94 TYR A O 1
ATOM 701 N N . GLY A 1 95 ? 9.003 8.659 -5.788 1.00 72.62 95 GLY A N 1
ATOM 702 C CA . GLY A 1 95 ? 9.017 7.743 -6.919 1.00 72.62 95 GLY A CA 1
ATOM 703 C C . GLY A 1 95 ? 7.856 6.752 -6.952 1.00 72.62 95 GLY A C 1
ATOM 704 O O . GLY A 1 95 ? 7.825 5.914 -7.846 1.00 72.62 95 GLY A O 1
ATOM 705 N N . THR A 1 96 ? 6.948 6.785 -5.983 1.00 79.19 96 THR A N 1
ATOM 706 C CA . THR A 1 96 ? 5.740 5.953 -5.939 1.00 79.19 96 THR A CA 1
ATOM 707 C C . THR A 1 96 ? 4.659 6.698 -5.166 1.00 79.19 96 THR A C 1
ATOM 709 O O . THR A 1 96 ? 4.958 7.408 -4.207 1.00 79.19 96 THR A O 1
ATOM 712 N N . SER A 1 97 ? 3.410 6.523 -5.574 1.00 85.38 97 SER A N 1
ATOM 713 C CA . SER A 1 97 ? 2.235 6.981 -4.837 1.00 85.38 97 SER A CA 1
ATOM 714 C C . SER A 1 97 ? 1.690 5.912 -3.889 1.00 85.38 97 SER A C 1
ATOM 716 O O . SER A 1 97 ? 0.636 6.124 -3.303 1.00 85.38 97 SER A O 1
ATOM 718 N N . TYR A 1 98 ? 2.376 4.775 -3.729 1.00 86.56 98 TYR A N 1
ATOM 719 C CA . TYR A 1 98 ? 1.887 3.635 -2.952 1.00 86.56 98 TYR A CA 1
ATOM 720 C C . TYR A 1 98 ? 2.854 3.216 -1.847 1.00 86.56 98 TYR A C 1
ATOM 722 O O . TYR A 1 98 ? 4.070 3.165 -2.055 1.00 86.56 98 TYR A O 1
ATOM 730 N N . LEU A 1 99 ? 2.297 2.881 -0.684 1.00 83.12 99 LEU A N 1
ATOM 731 C CA . LEU A 1 99 ? 3.012 2.519 0.532 1.00 83.12 99 LEU A CA 1
ATOM 732 C C . LEU A 1 99 ? 2.581 1.140 1.035 1.00 83.12 99 LEU A C 1
ATOM 734 O O . LEU A 1 99 ? 1.395 0.822 1.137 1.00 83.12 99 LEU A O 1
ATOM 738 N N . VAL A 1 100 ? 3.581 0.338 1.385 1.00 84.56 100 VAL A N 1
ATOM 739 C CA . VAL A 1 100 ? 3.454 -0.967 2.037 1.00 84.56 100 VAL A CA 1
ATOM 740 C C . VAL A 1 100 ? 3.769 -0.816 3.524 1.00 84.56 100 VAL A C 1
ATOM 742 O O . VAL A 1 100 ? 4.686 -0.071 3.868 1.00 84.56 100 VAL A O 1
ATOM 745 N N . GLU A 1 101 ? 3.071 -1.550 4.398 1.00 83.69 101 GLU A N 1
ATOM 746 C CA . GLU A 1 101 ? 3.419 -1.566 5.826 1.00 83.69 101 GLU A CA 1
ATOM 747 C C . GLU A 1 101 ? 4.810 -2.200 6.002 1.00 83.69 101 GLU A C 1
ATOM 749 O O . GLU A 1 101 ? 5.044 -3.371 5.652 1.00 83.69 101 GLU A O 1
ATOM 754 N N . TRP A 1 102 ? 5.757 -1.403 6.492 1.00 78.06 102 TRP A N 1
ATOM 755 C CA . TRP A 1 102 ? 7.183 -1.710 6.452 1.00 78.06 102 TRP A CA 1
ATOM 756 C C . TRP A 1 102 ? 7.802 -1.666 7.844 1.00 78.06 102 TRP A C 1
ATOM 758 O O . TRP A 1 102 ? 7.700 -0.677 8.559 1.00 78.06 102 TRP A O 1
ATOM 768 N N . ASN A 1 103 ? 8.564 -2.715 8.151 1.00 74.94 103 ASN A N 1
ATOM 769 C CA . ASN A 1 103 ? 9.464 -2.809 9.294 1.00 74.94 103 ASN A CA 1
ATOM 770 C C . ASN A 1 103 ? 8.787 -2.615 10.655 1.00 74.94 103 ASN A C 1
ATOM 772 O O . ASN A 1 103 ? 9.064 -1.675 11.397 1.00 74.94 103 ASN A O 1
ATOM 776 N N . GLY A 1 104 ? 7.978 -3.605 11.003 1.00 80.19 104 GLY A N 1
ATOM 777 C CA . GLY A 1 104 ? 7.203 -3.651 12.228 1.00 80.19 104 GLY A CA 1
ATOM 778 C C . GLY A 1 104 ? 5.731 -3.340 11.974 1.00 80.19 104 GLY A C 1
ATOM 779 O O . GLY A 1 104 ? 5.378 -2.765 10.947 1.00 80.19 104 GLY A O 1
ATOM 780 N N . PRO A 1 105 ? 4.842 -3.795 12.866 1.00 85.31 105 PRO A N 1
ATOM 781 C CA . PRO A 1 105 ? 3.460 -3.362 12.826 1.00 85.31 105 PRO A CA 1
ATOM 782 C C . PRO A 1 105 ? 3.342 -1.880 13.177 1.00 85.31 105 PRO A C 1
ATOM 784 O O . PRO A 1 105 ? 4.002 -1.425 14.115 1.00 85.31 105 PRO A O 1
ATOM 787 N N . ALA A 1 106 ? 2.437 -1.175 12.507 1.00 87.50 106 ALA A N 1
ATOM 788 C CA . ALA A 1 106 ? 2.079 0.184 12.872 1.00 87.50 106 ALA A CA 1
ATOM 789 C C . ALA A 1 106 ? 0.579 0.423 12.754 1.00 87.50 106 ALA A C 1
ATOM 791 O O . ALA A 1 106 ? -0.103 -0.179 11.931 1.00 87.50 106 ALA A O 1
ATOM 792 N N . PHE A 1 107 ? 0.045 1.294 13.614 1.00 91.50 107 PHE A N 1
ATOM 793 C CA . PHE A 1 107 ? -1.353 1.739 13.547 1.00 91.50 107 PHE A CA 1
ATOM 794 C C . PHE A 1 107 ? -2.381 0.590 13.534 1.00 91.50 107 PHE A C 1
ATOM 796 O O . PHE A 1 107 ? -3.459 0.702 12.954 1.00 91.50 107 PHE A O 1
ATOM 803 N N . GLY A 1 108 ? -2.059 -0.532 14.185 1.00 90.81 108 GLY A N 1
ATOM 804 C CA . GLY A 1 108 ? -2.910 -1.720 14.214 1.00 90.81 108 GLY A CA 1
ATOM 805 C C . GLY A 1 108 ? -2.877 -2.562 12.937 1.00 90.81 108 GLY A C 1
ATOM 806 O O . GLY A 1 108 ? -3.726 -3.437 12.796 1.00 90.81 108 GLY A O 1
ATOM 807 N N . VAL A 1 109 ? -1.919 -2.326 12.042 1.00 91.00 109 VAL A N 1
ATOM 808 C CA . VAL A 1 109 ? -1.718 -3.062 10.792 1.00 91.00 109 VAL A CA 1
ATOM 809 C C . VAL A 1 109 ? -0.432 -3.871 10.902 1.00 91.00 109 VAL A C 1
ATOM 811 O O . VAL A 1 109 ? 0.600 -3.399 11.380 1.00 91.00 109 VAL A O 1
ATOM 814 N N . ALA A 1 110 ? -0.484 -5.134 10.502 1.00 88.88 110 ALA A N 1
ATOM 815 C CA . ALA A 1 110 ? 0.675 -6.000 10.485 1.00 88.88 110 ALA A CA 1
ATOM 816 C C . ALA A 1 110 ? 1.599 -5.590 9.340 1.00 88.88 110 ALA A C 1
ATOM 818 O O . ALA A 1 110 ? 1.140 -5.310 8.231 1.00 88.88 110 ALA A O 1
ATOM 819 N N . GLN A 1 111 ? 2.907 -5.650 9.592 1.00 85.31 111 GLN A N 1
ATOM 820 C CA . GLN A 1 111 ? 3.921 -5.469 8.554 1.00 85.31 111 GLN A CA 1
ATOM 821 C C . GLN A 1 111 ? 3.655 -6.353 7.340 1.00 85.31 111 GLN A C 1
ATOM 823 O O . GLN A 1 111 ? 2.955 -7.347 7.447 1.00 85.31 111 GLN A O 1
ATOM 828 N N . VAL A 1 112 ? 4.229 -6.028 6.193 1.00 80.75 112 VAL A N 1
ATOM 829 C CA . VAL A 1 112 ? 4.242 -6.890 4.998 1.00 80.75 112 VAL A CA 1
ATOM 830 C C . VAL A 1 112 ? 5.680 -7.124 4.564 1.00 80.75 112 VAL A C 1
ATOM 832 O O . VAL A 1 112 ? 6.036 -8.221 4.132 1.00 80.75 112 VAL A O 1
ATOM 835 N N . THR A 1 113 ? 6.520 -6.103 4.730 1.00 76.81 113 THR A N 1
ATOM 836 C CA . THR A 1 113 ? 7.948 -6.152 4.417 1.00 76.81 113 THR A CA 1
ATOM 837 C C . THR A 1 113 ? 8.775 -5.611 5.584 1.00 76.81 113 THR A C 1
ATOM 839 O O . THR A 1 113 ? 8.238 -4.963 6.476 1.00 76.81 113 THR A O 1
ATOM 842 N N . SER A 1 114 ? 10.071 -5.920 5.647 1.00 73.75 114 SER A N 1
ATOM 843 C CA . SER A 1 114 ? 10.970 -5.464 6.721 1.00 73.75 114 SER A CA 1
ATOM 844 C C . SER A 1 114 ? 12.380 -5.232 6.192 1.00 73.75 114 SER A C 1
ATOM 846 O O . SER A 1 114 ? 12.769 -5.835 5.190 1.00 73.75 114 SER A O 1
ATOM 848 N N . GLN A 1 115 ? 13.148 -4.389 6.891 1.00 70.44 115 GLN A N 1
ATOM 849 C CA . GLN A 1 115 ? 14.541 -4.065 6.588 1.00 70.44 115 GLN A CA 1
ATOM 850 C C . GLN A 1 115 ? 15.435 -5.295 6.415 1.00 70.44 115 GLN A C 1
ATOM 852 O O . GLN A 1 115 ? 16.363 -5.252 5.609 1.00 70.44 115 GLN A O 1
ATOM 857 N N . THR A 1 116 ? 15.154 -6.381 7.143 1.00 65.62 116 THR A N 1
ATOM 858 C CA . THR A 1 116 ? 15.899 -7.638 7.039 1.00 65.62 116 THR A CA 1
ATOM 859 C C . THR A 1 116 ? 14.978 -8.806 6.715 1.00 65.62 116 THR A C 1
ATOM 861 O O . THR A 1 116 ? 13.808 -8.858 7.099 1.00 65.62 116 THR A O 1
ATOM 864 N N . VAL A 1 117 ? 15.539 -9.808 6.040 1.00 64.50 117 VAL A N 1
ATOM 865 C CA . VAL A 1 117 ? 14.836 -11.059 5.713 1.00 64.50 117 VAL A CA 1
ATOM 866 C C . VAL A 1 117 ? 14.376 -11.791 6.970 1.00 64.50 117 VAL A C 1
ATOM 868 O O . VAL A 1 117 ? 13.296 -12.368 6.982 1.00 64.50 117 VAL A O 1
ATOM 871 N N . ALA A 1 118 ? 15.179 -11.743 8.034 1.00 68.00 118 ALA A N 1
ATOM 872 C CA . ALA A 1 118 ? 14.870 -12.399 9.300 1.00 68.00 118 ALA A CA 1
ATOM 873 C C . ALA A 1 118 ? 13.593 -11.843 9.949 1.00 68.00 118 ALA A C 1
ATOM 875 O O . ALA A 1 118 ? 12.820 -12.595 10.531 1.00 68.00 118 ALA A O 1
ATOM 876 N N . ASN A 1 119 ? 13.350 -10.542 9.791 1.00 71.25 119 ASN A N 1
ATOM 877 C CA . ASN A 1 119 ? 12.188 -9.853 10.349 1.00 71.25 119 ASN A CA 1
ATOM 878 C C . ASN A 1 119 ? 11.011 -9.781 9.364 1.00 71.25 119 ASN A C 1
ATOM 880 O O . ASN A 1 119 ? 9.939 -9.273 9.694 1.00 71.25 119 ASN A O 1
ATOM 884 N N . SER A 1 120 ? 11.206 -10.291 8.149 1.00 67.62 120 SER A N 1
ATOM 885 C CA . SER A 1 120 ? 10.196 -10.334 7.103 1.00 67.62 120 SER A CA 1
ATOM 886 C C . SER A 1 120 ? 9.200 -11.450 7.355 1.00 67.62 120 SER A C 1
ATOM 888 O O . SER A 1 120 ? 9.575 -12.584 7.646 1.00 67.62 120 SER A O 1
ATOM 890 N N . LYS A 1 121 ? 7.921 -11.147 7.173 1.00 73.31 121 LYS A N 1
ATOM 891 C CA . LYS A 1 121 ? 6.853 -12.107 7.420 1.00 73.31 121 LYS A CA 1
ATOM 892 C C . LYS A 1 121 ? 6.596 -12.985 6.207 1.00 73.31 121 LYS A C 1
ATOM 894 O O . LYS A 1 121 ? 6.642 -12.543 5.056 1.00 73.31 121 LYS A O 1
ATOM 899 N N . ARG A 1 122 ? 6.344 -14.263 6.464 1.00 72.31 122 ARG A N 1
ATOM 900 C CA . ARG A 1 122 ? 6.069 -15.276 5.441 1.00 72.31 122 ARG A CA 1
ATOM 901 C C . ARG A 1 122 ? 4.589 -15.252 5.070 1.00 72.31 122 ARG A C 1
ATOM 903 O O . ARG A 1 122 ? 3.752 -14.965 5.915 1.00 72.31 122 ARG A O 1
ATOM 910 N N . SER A 1 123 ? 4.240 -15.666 3.845 1.00 67.88 123 SER A N 1
ATOM 911 C CA . SER A 1 123 ? 2.823 -15.857 3.458 1.00 67.88 123 SER A CA 1
ATOM 912 C C . SER A 1 123 ? 2.055 -16.725 4.453 1.00 67.88 123 SER A C 1
ATOM 914 O O . SER A 1 123 ? 0.886 -16.470 4.699 1.00 67.88 123 SER A O 1
ATOM 916 N N . ALA A 1 124 ? 2.717 -17.735 5.030 1.00 73.19 124 ALA A N 1
ATOM 917 C CA . ALA A 1 124 ? 2.116 -18.633 6.012 1.00 73.19 124 ALA A CA 1
ATOM 918 C C . ALA A 1 124 ? 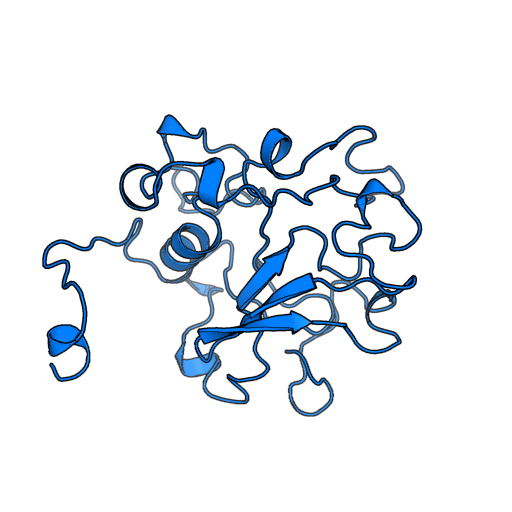1.607 -17.895 7.265 1.00 73.19 124 ALA A C 1
ATOM 920 O O . ALA A 1 124 ? 0.628 -18.322 7.870 1.00 73.19 124 ALA A O 1
ATOM 921 N N . GLU A 1 125 ? 2.232 -16.769 7.619 1.00 75.00 125 GLU A N 1
ATOM 922 C CA . GLU A 1 125 ? 1.831 -15.930 8.752 1.00 75.00 125 GLU A CA 1
ATOM 923 C C . GLU A 1 125 ? 0.596 -15.065 8.432 1.00 75.00 125 GLU A C 1
ATOM 925 O O . GLU A 1 125 ? -0.025 -14.538 9.349 1.00 75.00 125 GLU A O 1
ATOM 930 N N . TYR A 1 126 ? 0.198 -14.968 7.155 1.00 75.62 126 TYR A N 1
ATOM 931 C CA . TYR A 1 126 ? -0.973 -14.218 6.677 1.00 75.62 126 TYR A CA 1
ATOM 932 C C . TYR A 1 126 ? -2.126 -15.096 6.209 1.00 75.62 126 TYR A C 1
ATOM 934 O O . TYR A 1 126 ? -2.935 -14.673 5.398 1.00 75.62 126 TYR A O 1
ATOM 942 N N . THR A 1 127 ? -2.211 -16.335 6.684 1.00 76.44 127 THR A N 1
ATOM 943 C CA . THR A 1 127 ? -3.232 -17.289 6.217 1.00 76.44 127 THR A CA 1
ATOM 944 C C . THR A 1 127 ? -4.619 -17.058 6.818 1.00 76.44 127 THR A C 1
ATOM 946 O O . THR A 1 127 ? -5.603 -17.601 6.320 1.00 76.44 127 THR A O 1
ATOM 949 N N . ARG A 1 128 ? -4.720 -16.242 7.870 1.00 83.44 128 ARG A N 1
ATOM 950 C CA . ARG A 1 128 ? -5.978 -15.877 8.530 1.00 83.44 128 ARG A CA 1
ATOM 951 C C . ARG A 1 128 ? -6.465 -14.525 8.024 1.00 83.44 128 ARG A C 1
ATOM 953 O O . ARG A 1 128 ? -5.645 -13.645 7.839 1.00 83.44 128 ARG A O 1
ATOM 960 N N . ALA A 1 129 ? -7.778 -14.336 7.874 1.00 87.19 129 ALA A N 1
ATOM 961 C CA . ALA A 1 129 ? -8.374 -13.036 7.531 1.00 87.19 129 ALA A CA 1
ATOM 962 C C . ALA A 1 129 ? -7.713 -12.366 6.303 1.00 87.19 129 ALA A C 1
ATOM 964 O O . ALA A 1 129 ? -7.428 -11.169 6.308 1.00 87.19 129 ALA A O 1
ATOM 965 N N . VAL A 1 130 ? -7.404 -13.154 5.267 1.00 88.06 130 VAL A N 1
ATOM 966 C CA . VAL A 1 130 ? -6.737 -12.686 4.034 1.00 88.06 130 VAL A CA 1
ATOM 967 C C . VAL A 1 130 ? -7.522 -11.588 3.312 1.00 88.06 130 VAL A C 1
ATOM 969 O O . VAL A 1 130 ? -6.922 -10.717 2.692 1.00 88.06 130 VAL A O 1
ATOM 972 N N . ASP A 1 131 ? -8.840 -11.597 3.482 1.00 89.06 131 ASP A N 1
ATOM 973 C CA . ASP A 1 131 ? -9.815 -10.598 3.043 1.00 89.06 131 ASP A CA 1
ATOM 974 C C . ASP A 1 131 ? -9.694 -9.257 3.784 1.00 89.06 131 ASP A C 1
ATOM 976 O O . ASP A 1 131 ? -10.223 -8.251 3.347 1.00 89.06 131 ASP A O 1
ATOM 980 N N . ARG A 1 132 ? -9.001 -9.209 4.924 1.00 90.44 132 ARG A N 1
ATOM 981 C CA . ARG A 1 132 ? -8.814 -7.981 5.719 1.00 90.44 132 ARG A CA 1
ATOM 982 C C . ARG A 1 132 ? -7.348 -7.609 5.903 1.00 90.44 132 ARG A C 1
ATOM 984 O O . ARG A 1 132 ? -7.044 -6.584 6.514 1.00 90.44 132 ARG A O 1
ATOM 991 N N . LYS A 1 133 ? -6.429 -8.438 5.393 1.00 90.25 133 LYS A N 1
ATOM 992 C CA . LYS A 1 133 ? -4.990 -8.198 5.493 1.00 90.25 133 LYS A CA 1
ATOM 993 C C . LYS A 1 133 ? -4.577 -7.172 4.458 1.00 90.25 133 LYS A C 1
ATOM 995 O O . LYS A 1 133 ? -4.510 -7.506 3.278 1.00 90.25 133 LYS A O 1
ATOM 1000 N N . ILE A 1 134 ? -4.216 -5.973 4.897 1.00 90.69 134 ILE A N 1
ATOM 1001 C CA . ILE A 1 134 ? -3.716 -4.944 3.981 1.00 90.69 134 ILE A CA 1
ATOM 1002 C C . ILE A 1 134 ? -2.317 -5.345 3.505 1.00 90.69 134 ILE A C 1
ATOM 1004 O O . ILE A 1 134 ? -1.433 -5.639 4.316 1.00 90.69 134 ILE A O 1
ATOM 1008 N N . LEU A 1 135 ? -2.119 -5.361 2.185 1.00 86.69 135 LEU A N 1
ATOM 1009 C CA . LEU A 1 135 ? -0.812 -5.543 1.557 1.00 86.69 135 LEU A CA 1
ATOM 1010 C C . LEU A 1 135 ? -0.135 -4.206 1.261 1.00 86.69 135 LEU A C 1
ATOM 1012 O O . LEU A 1 135 ? 1.045 -4.050 1.551 1.00 86.69 135 LEU A O 1
ATOM 1016 N N . PHE A 1 136 ? -0.850 -3.264 0.654 1.00 87.38 136 PHE A N 1
ATOM 1017 C CA . PHE A 1 136 ? -0.365 -1.915 0.358 1.00 87.38 136 PHE A CA 1
ATOM 1018 C C . PHE A 1 136 ? -1.542 -1.017 -0.033 1.00 87.38 136 PHE A C 1
ATOM 1020 O O . PHE A 1 136 ? -2.647 -1.506 -0.272 1.00 87.38 136 PHE A O 1
ATOM 1027 N N . GLY A 1 137 ? -1.298 0.284 -0.132 1.00 90.62 137 GLY A N 1
ATOM 1028 C CA . GLY A 1 137 ? -2.284 1.238 -0.625 1.00 90.62 137 GLY A CA 1
ATOM 1029 C C . GLY A 1 137 ? -1.695 2.610 -0.903 1.00 90.62 137 GLY A C 1
ATOM 1030 O O . GLY A 1 137 ? -0.476 2.748 -0.981 1.00 90.62 137 GLY A O 1
ATOM 1031 N N . ASP A 1 138 ? -2.546 3.623 -1.047 1.00 90.94 138 ASP A N 1
ATOM 1032 C CA . ASP A 1 138 ? -2.135 5.016 -1.290 1.00 90.94 138 ASP A CA 1
ATOM 1033 C C . ASP A 1 138 ? -1.156 5.535 -0.233 1.00 90.94 138 ASP A C 1
ATOM 1035 O O . ASP A 1 138 ? -1.394 5.386 0.954 1.00 90.94 138 ASP A O 1
ATOM 1039 N N . TRP A 1 139 ? -0.082 6.218 -0.619 1.00 86.88 139 TRP A N 1
ATOM 1040 C CA . TRP A 1 139 ? 1.033 6.559 0.274 1.00 86.88 139 TRP A CA 1
ATOM 1041 C C . TRP A 1 139 ? 0.639 7.192 1.619 1.00 86.88 139 TRP A C 1
ATOM 1043 O O . TRP A 1 139 ? 1.279 6.972 2.647 1.00 86.88 139 TRP A O 1
ATOM 1053 N N . ASN A 1 140 ? -0.426 7.985 1.620 1.00 86.88 140 ASN A N 1
ATOM 1054 C CA . ASN A 1 140 ? -0.937 8.695 2.782 1.00 86.88 140 ASN A CA 1
ATOM 1055 C C . ASN A 1 140 ? -1.891 7.868 3.674 1.00 86.88 140 ASN A C 1
ATOM 1057 O O . ASN A 1 140 ? -2.519 8.451 4.555 1.00 86.88 140 ASN A O 1
ATOM 1061 N N . TRP A 1 141 ? -2.025 6.552 3.469 1.00 89.44 141 TRP A N 1
ATOM 1062 C CA . TRP A 1 141 ? -3.019 5.726 4.166 1.00 89.44 141 TRP A CA 1
ATOM 1063 C C . TRP A 1 141 ? -2.730 5.513 5.663 1.00 89.44 141 TRP A C 1
ATOM 1065 O O . TRP A 1 141 ? -3.648 5.195 6.414 1.00 89.44 141 TRP A O 1
ATOM 1075 N N . HIS A 1 142 ? -1.492 5.732 6.124 1.00 88.69 142 HIS A N 1
ATOM 1076 C CA . HIS A 1 142 ? -1.119 5.594 7.538 1.00 88.69 142 HIS A CA 1
ATOM 1077 C C . HIS A 1 142 ? -1.815 6.631 8.442 1.00 88.69 142 HIS A C 1
ATOM 1079 O O . HIS A 1 142 ? -1.944 7.806 8.099 1.00 88.69 142 HIS A O 1
ATOM 1085 N N . ALA A 1 143 ? -2.168 6.227 9.667 1.00 88.00 143 ALA A N 1
ATOM 1086 C CA . ALA A 1 143 ? -2.886 7.074 10.630 1.00 88.00 143 ALA A CA 1
ATOM 1087 C C . ALA A 1 143 ? -2.147 8.356 11.063 1.00 88.00 143 ALA A C 1
ATOM 1089 O O . ALA A 1 143 ? -2.775 9.293 11.546 1.00 88.00 143 ALA A O 1
ATOM 1090 N N . ASN A 1 144 ? -0.829 8.438 10.870 1.00 84.12 144 ASN A N 1
ATOM 1091 C CA . ASN A 1 144 ? -0.031 9.635 11.161 1.00 84.12 144 ASN A CA 1
ATOM 1092 C C . ASN A 1 144 ? -0.096 10.716 10.063 1.00 84.12 144 ASN A C 1
ATOM 1094 O O . ASN A 1 144 ? 0.744 11.620 10.037 1.00 84.12 144 ASN A O 1
ATOM 1098 N N . ARG A 1 145 ? -1.058 10.627 9.141 1.00 82.50 145 ARG A N 1
ATOM 1099 C CA . ARG A 1 145 ? -1.346 11.665 8.152 1.00 82.50 145 ARG A CA 1
ATOM 1100 C C . ARG A 1 145 ? -2.512 12.533 8.601 1.00 82.50 145 ARG A C 1
ATOM 1102 O O . ARG A 1 145 ? -3.576 12.047 8.978 1.00 82.50 145 ARG A O 1
ATOM 1109 N N . LEU A 1 146 ? -2.302 13.845 8.556 1.00 75.38 146 LEU A N 1
ATOM 1110 C CA . LEU A 1 146 ? -3.306 14.828 8.928 1.00 75.38 146 LEU A CA 1
ATOM 1111 C C . LEU A 1 146 ? -4.406 14.879 7.866 1.00 75.38 146 LEU A C 1
ATOM 1113 O O . LEU A 1 146 ? -4.214 15.374 6.757 1.00 75.38 146 LEU A O 1
ATOM 1117 N N . VAL A 1 147 ? -5.591 14.404 8.240 1.00 72.69 147 VAL A N 1
ATOM 1118 C CA . VAL A 1 147 ? -6.764 14.351 7.356 1.00 72.69 147 VAL A CA 1
ATOM 1119 C C . VAL A 1 147 ? -7.338 15.732 7.018 1.00 72.69 147 VAL A C 1
ATOM 1121 O O . VAL A 1 147 ? -8.094 15.868 6.062 1.00 72.69 147 VAL A O 1
ATOM 1124 N N . ASN A 1 148 ? -6.983 16.767 7.782 1.00 75.56 148 ASN A N 1
ATOM 1125 C CA . ASN A 1 148 ? -7.436 18.150 7.610 1.00 75.56 148 ASN A CA 1
ATOM 1126 C C . ASN A 1 148 ? -6.460 19.027 6.803 1.00 75.56 148 ASN A C 1
ATOM 1128 O O . ASN A 1 148 ? -6.680 20.230 6.686 1.00 75.56 148 ASN A O 1
ATOM 1132 N N . VAL A 1 149 ? -5.395 18.446 6.246 1.00 78.50 149 VAL A N 1
ATOM 1133 C CA . VAL A 1 149 ? -4.441 19.144 5.377 1.00 78.50 149 VAL A CA 1
ATOM 1134 C C . VAL A 1 149 ? -4.643 18.670 3.942 1.00 78.50 149 VAL A C 1
ATOM 1136 O O . VAL A 1 149 ? -4.668 17.469 3.690 1.00 78.50 149 VAL A O 1
ATOM 1139 N N . LEU A 1 150 ? -4.744 19.605 2.990 1.00 78.56 150 LEU A N 1
ATOM 1140 C CA . LEU A 1 150 ? -5.036 19.302 1.579 1.00 78.56 150 LEU A CA 1
ATOM 1141 C C . LEU A 1 150 ? -4.083 18.260 0.969 1.00 78.56 150 LEU A C 1
ATOM 1143 O O . LEU A 1 150 ? -4.528 17.391 0.226 1.00 78.56 150 LEU A O 1
ATOM 1147 N N . ALA A 1 151 ? -2.795 18.294 1.326 1.00 79.06 151 ALA A N 1
ATOM 1148 C CA . ALA A 1 151 ? -1.809 17.327 0.837 1.00 79.06 151 ALA A CA 1
ATOM 1149 C C . ALA A 1 151 ? -2.135 15.872 1.233 1.00 79.06 151 ALA A C 1
ATOM 1151 O O . ALA A 1 151 ? -1.823 14.946 0.493 1.00 79.06 151 ALA A O 1
ATOM 1152 N N . GLY A 1 152 ? -2.806 15.666 2.372 1.00 77.00 152 GLY A N 1
ATOM 1153 C CA . GLY A 1 152 ? -3.254 14.356 2.851 1.00 77.00 152 GLY A CA 1
ATOM 1154 C C . GLY A 1 152 ? -4.633 13.935 2.331 1.00 77.00 152 GLY A C 1
ATOM 1155 O O . GLY A 1 152 ? -5.095 12.848 2.670 1.00 77.00 152 GLY A O 1
ATOM 1156 N N . GLN A 1 153 ? -5.308 14.757 1.520 1.00 82.56 153 GLN A N 1
ATOM 1157 C CA . GLN A 1 153 ? -6.676 14.525 1.037 1.00 82.56 153 GLN A CA 1
ATOM 1158 C C . GLN A 1 153 ? -6.699 14.088 -0.433 1.00 82.56 153 GLN A C 1
ATOM 1160 O O . GLN A 1 153 ? -7.246 14.774 -1.297 1.00 82.56 153 GLN A O 1
ATOM 1165 N N . TRP A 1 154 ? -6.114 12.930 -0.733 1.00 87.19 154 TRP A N 1
ATOM 1166 C CA . TRP A 1 154 ? -6.074 12.417 -2.104 1.00 87.19 154 TRP A CA 1
ATOM 1167 C C . TRP A 1 154 ? -7.482 12.055 -2.570 1.00 87.19 154 TRP A C 1
ATOM 1169 O O . TRP A 1 154 ? -8.094 12.763 -3.369 1.00 87.19 154 TRP A O 1
ATOM 1179 N N . HIS A 1 155 ? -8.057 11.002 -2.007 1.00 87.75 155 HIS A N 1
ATOM 1180 C CA . HIS A 1 155 ? -9.348 10.478 -2.431 1.00 87.75 155 HIS A CA 1
ATOM 1181 C C . HIS A 1 155 ? -10.463 10.816 -1.432 1.00 87.75 155 HIS A C 1
ATOM 1183 O O . HIS A 1 155 ? -11.276 9.970 -1.066 1.00 87.75 155 HIS A O 1
ATOM 1189 N N . ASN A 1 156 ? -10.500 12.063 -0.956 1.00 80.56 156 ASN A N 1
ATOM 1190 C CA . ASN A 1 156 ? -11.576 12.509 -0.075 1.00 80.56 156 ASN A CA 1
ATOM 1191 C C . ASN A 1 156 ? -12.924 12.477 -0.816 1.00 80.56 156 ASN A C 1
ATOM 1193 O O . ASN A 1 156 ? -13.060 13.056 -1.895 1.00 80.56 156 ASN A O 1
ATOM 1197 N N . TYR A 1 157 ? -13.919 11.819 -0.222 1.00 77.12 157 TYR A N 1
ATOM 1198 C CA . TYR A 1 157 ? -15.284 11.770 -0.738 1.00 77.12 157 TYR A CA 1
ATOM 1199 C C . TYR A 1 157 ? -16.258 12.189 0.364 1.00 77.12 157 TYR A C 1
ATOM 1201 O O . TYR A 1 157 ? -16.398 11.508 1.380 1.00 77.12 157 TYR A O 1
ATOM 1209 N N . GLY A 1 158 ? -16.918 13.338 0.189 1.00 73.69 158 GLY A N 1
ATOM 1210 C CA . GLY A 1 158 ? -17.890 13.852 1.161 1.00 73.69 158 GLY A CA 1
ATOM 1211 C C . GLY A 1 158 ? -17.295 14.164 2.541 1.00 73.69 158 GLY A C 1
ATOM 1212 O O . GLY A 1 158 ? -17.952 13.925 3.549 1.00 73.69 158 GLY A O 1
ATOM 1213 N N . GLY A 1 159 ? -16.045 14.640 2.605 1.00 73.31 159 GLY A N 1
ATOM 1214 C CA . GLY A 1 159 ? -15.357 14.963 3.861 1.00 73.31 159 GLY A CA 1
ATOM 1215 C C . GLY A 1 159 ? -14.723 13.758 4.562 1.00 73.31 159 GLY A C 1
ATOM 1216 O O . GLY A 1 159 ? -14.095 13.928 5.604 1.00 73.31 159 GLY A O 1
ATOM 1217 N N . ARG A 1 160 ? -14.835 12.555 3.988 1.00 78.06 160 ARG A N 1
ATOM 1218 C CA . ARG A 1 160 ? -14.285 11.309 4.533 1.00 78.06 160 ARG A CA 1
ATOM 1219 C C . ARG A 1 160 ? -13.090 10.876 3.692 1.00 78.06 160 ARG A C 1
ATOM 1221 O O . ARG A 1 160 ? -13.194 10.776 2.468 1.00 78.06 160 ARG A O 1
ATOM 1228 N N . ASN A 1 161 ? -11.953 10.637 4.339 1.00 81.88 161 ASN A N 1
ATOM 1229 C CA . ASN A 1 161 ? -10.776 10.122 3.651 1.00 81.88 161 ASN A CA 1
ATOM 1230 C C . ASN A 1 161 ? -10.942 8.632 3.385 1.00 81.88 161 ASN A C 1
ATOM 1232 O O . ASN A 1 161 ? -11.226 7.859 4.297 1.00 81.88 161 ASN A O 1
ATOM 1236 N N . ARG A 1 162 ? -10.728 8.256 2.132 1.00 89.06 162 ARG A N 1
ATOM 1237 C CA . ARG A 1 162 ? -10.695 6.877 1.671 1.00 89.06 162 ARG A CA 1
ATOM 1238 C C . ARG A 1 162 ? -9.402 6.639 0.921 1.00 89.06 162 ARG A C 1
ATOM 1240 O O . ARG A 1 162 ? -8.793 7.592 0.431 1.00 89.06 162 ARG A O 1
ATOM 1247 N N . TYR A 1 163 ? -9.006 5.381 0.850 1.00 90.75 163 TYR A N 1
ATOM 1248 C CA . TYR A 1 163 ? -7.734 4.972 0.278 1.00 90.75 163 TYR A CA 1
ATOM 1249 C C . TYR A 1 163 ? -7.958 3.766 -0.624 1.00 90.75 163 TYR A C 1
ATOM 1251 O O . TYR A 1 163 ? -8.727 2.869 -0.285 1.00 90.75 163 TYR A O 1
ATOM 1259 N N . ASN A 1 164 ? -7.293 3.727 -1.769 1.00 91.50 164 ASN A N 1
ATOM 1260 C CA . ASN A 1 164 ? -7.213 2.520 -2.574 1.00 91.50 164 ASN A CA 1
ATOM 1261 C C . ASN A 1 164 ? -6.247 1.567 -1.877 1.00 91.50 164 ASN A C 1
ATOM 1263 O O . ASN A 1 164 ? -5.041 1.819 -1.831 1.00 91.50 164 ASN A O 1
ATOM 1267 N N . LEU A 1 165 ? -6.786 0.495 -1.306 1.00 92.19 165 LEU A N 1
ATOM 1268 C CA . LEU A 1 165 ? -6.015 -0.533 -0.619 1.00 92.19 165 LEU A CA 1
ATOM 1269 C C . LEU A 1 165 ? -6.120 -1.850 -1.380 1.00 92.19 165 LEU A C 1
ATOM 1271 O O . LEU A 1 165 ? -7.168 -2.168 -1.936 1.00 92.19 165 LEU A O 1
ATOM 1275 N N . ALA A 1 166 ? -5.041 -2.623 -1.371 1.00 91.00 166 ALA A N 1
ATOM 1276 C CA . ALA A 1 166 ? -5.002 -3.990 -1.870 1.00 91.00 166 ALA A CA 1
ATOM 1277 C C . ALA A 1 166 ? -4.809 -4.969 -0.710 1.00 91.00 166 ALA A C 1
ATOM 1279 O O . ALA A 1 166 ? -4.001 -4.724 0.194 1.00 91.00 166 ALA A O 1
ATOM 1280 N N . PHE A 1 167 ? -5.516 -6.094 -0.765 1.00 89.69 167 PHE A N 1
ATOM 1281 C CA . PHE A 1 167 ? -5.590 -7.077 0.311 1.00 89.69 167 PHE A CA 1
ATOM 1282 C C . PHE A 1 167 ? -4.937 -8.410 -0.069 1.00 89.69 167 PHE A C 1
ATOM 1284 O O . PHE A 1 167 ? -4.602 -8.660 -1.230 1.00 89.69 167 PHE A O 1
ATOM 1291 N N . ALA A 1 168 ? -4.692 -9.270 0.923 1.00 86.75 168 ALA A N 1
ATOM 1292 C CA . ALA A 1 168 ? -3.905 -10.491 0.734 1.00 86.75 168 ALA A CA 1
ATOM 1293 C C . ALA A 1 168 ? -4.598 -11.585 -0.089 1.00 86.75 168 ALA A C 1
ATOM 1295 O O . ALA A 1 168 ? -3.914 -12.453 -0.631 1.00 86.75 168 ALA A O 1
ATOM 1296 N N . ASP A 1 169 ? -5.921 -11.546 -0.210 1.00 87.12 169 ASP A N 1
ATOM 1297 C CA . ASP A 1 169 ? -6.696 -12.395 -1.123 1.00 87.12 169 ASP A CA 1
ATOM 1298 C C . ASP A 1 169 ? -6.695 -11.882 -2.582 1.00 87.12 169 ASP A C 1
ATOM 1300 O O . ASP A 1 169 ? -7.218 -12.550 -3.475 1.00 87.12 169 ASP A O 1
ATOM 1304 N N . GLY A 1 170 ? -6.071 -10.726 -2.834 1.00 85.19 170 GLY A N 1
ATOM 1305 C CA . GLY A 1 170 ? -5.893 -10.132 -4.153 1.00 85.19 170 GLY A CA 1
ATOM 1306 C C . GLY A 1 170 ? -6.986 -9.154 -4.578 1.00 85.19 170 GLY A C 1
ATOM 1307 O O . GLY A 1 170 ? -6.883 -8.615 -5.682 1.00 85.19 170 GLY A O 1
ATOM 1308 N N . HIS A 1 171 ? -8.006 -8.895 -3.753 1.00 90.94 171 HIS A N 1
ATOM 1309 C CA . HIS A 1 171 ? -8.944 -7.817 -4.062 1.00 90.94 171 HIS A CA 1
ATOM 1310 C C . HIS A 1 171 ? -8.341 -6.446 -3.727 1.00 90.94 171 HIS A C 1
ATOM 1312 O O . HIS A 1 171 ? -7.373 -6.320 -2.972 1.00 90.94 171 HIS A O 1
ATOM 1318 N N . ALA A 1 172 ? -8.927 -5.408 -4.316 1.00 90.44 172 ALA A N 1
ATOM 1319 C CA . ALA A 1 172 ? -8.657 -4.027 -3.963 1.00 90.44 172 ALA A CA 1
ATOM 1320 C C . ALA A 1 172 ? -9.973 -3.329 -3.622 1.00 90.44 172 ALA A C 1
ATOM 1322 O O . ALA A 1 172 ? -10.994 -3.583 -4.265 1.00 90.44 172 ALA A O 1
ATOM 1323 N N . GLU A 1 173 ? -9.946 -2.455 -2.623 1.00 92.81 173 GLU A N 1
ATOM 1324 C CA . GLU A 1 173 ? -11.118 -1.729 -2.148 1.00 92.81 173 GLU A CA 1
ATOM 1325 C C . GLU A 1 173 ? -10.803 -0.242 -1.999 1.00 92.81 173 GLU A C 1
ATOM 1327 O O . GLU A 1 173 ? -9.700 0.149 -1.607 1.00 92.81 173 GLU A O 1
ATOM 1332 N N . PHE A 1 174 ? -11.806 0.592 -2.276 1.00 92.25 174 PHE A N 1
ATOM 1333 C CA . PHE A 1 174 ? -11.799 1.992 -1.881 1.00 92.25 174 PHE A CA 1
ATOM 1334 C C . PHE A 1 174 ? -12.181 2.117 -0.402 1.00 92.25 174 PHE A C 1
ATOM 1336 O O . PHE A 1 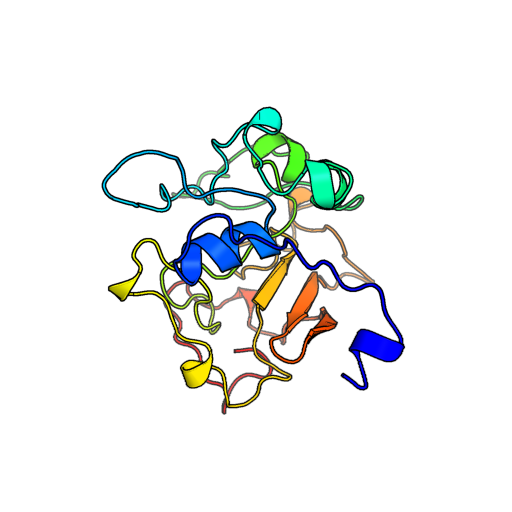174 ? -13.323 2.425 -0.047 1.00 92.25 174 PHE A O 1
ATOM 1343 N N . TYR A 1 175 ? -11.209 1.800 0.445 1.00 92.12 175 TYR A N 1
ATOM 1344 C CA . TYR A 1 175 ? -11.395 1.504 1.852 1.00 92.12 175 TYR A CA 1
ATOM 1345 C C . TYR A 1 175 ? -11.474 2.765 2.706 1.00 92.12 175 TYR A C 1
ATOM 1347 O O . TYR A 1 175 ? -10.722 3.728 2.528 1.00 92.12 175 TYR A O 1
ATOM 1355 N N . GLU A 1 176 ? -12.360 2.727 3.694 1.00 91.31 176 GLU A N 1
ATOM 1356 C CA . GLU A 1 176 ? -12.464 3.742 4.726 1.00 91.31 176 GLU A CA 1
ATOM 1357 C C . GLU A 1 176 ? -12.132 3.132 6.085 1.00 91.31 176 GLU A C 1
ATOM 1359 O O . GLU A 1 176 ? -12.833 2.239 6.561 1.00 91.31 176 GLU A O 1
ATOM 1364 N N . PHE A 1 177 ? -11.078 3.631 6.731 1.00 91.12 177 PHE A N 1
ATOM 1365 C CA . PHE A 1 177 ? -10.745 3.179 8.076 1.00 91.12 177 PHE A CA 1
ATOM 1366 C C . PHE A 1 177 ? -11.835 3.581 9.080 1.00 91.12 177 PHE A C 1
ATOM 1368 O O . PHE A 1 177 ? -12.395 4.678 8.982 1.00 91.12 177 PHE A O 1
ATOM 1375 N N . PRO A 1 178 ? -12.130 2.731 10.079 1.00 90.00 178 PRO A N 1
ATOM 1376 C CA . PRO A 1 178 ? -13.133 3.045 11.082 1.00 90.00 178 PRO A CA 1
ATOM 1377 C C . PRO A 1 178 ? -12.703 4.217 11.967 1.00 90.00 178 PRO A C 1
ATOM 1379 O O . PRO A 1 178 ? -11.523 4.571 12.078 1.00 90.00 178 PRO A O 1
ATOM 1382 N N . ALA A 1 179 ? -13.692 4.801 12.643 1.00 87.38 179 ALA A N 1
ATOM 1383 C CA . ALA A 1 179 ? -13.473 5.883 13.590 1.00 87.38 179 ALA A CA 1
ATOM 1384 C C . ALA A 1 179 ? -12.399 5.512 14.629 1.00 87.38 179 ALA A C 1
ATOM 1386 O O . ALA A 1 179 ? -12.369 4.399 15.150 1.00 87.38 179 ALA A O 1
ATOM 1387 N N . GLY A 1 180 ? -11.510 6.463 14.924 1.00 86.62 180 GLY A N 1
ATOM 1388 C CA . GLY A 1 180 ? -10.398 6.270 15.856 1.00 86.62 180 GLY A CA 1
ATOM 1389 C C . GLY A 1 180 ? -9.100 5.764 15.221 1.00 86.62 180 GLY A C 1
ATOM 1390 O O . GLY A 1 180 ? -8.062 5.872 15.869 1.00 86.62 180 GLY A O 1
ATOM 1391 N N . TYR A 1 181 ? -9.105 5.306 13.959 1.00 89.56 181 TYR A N 1
ATOM 1392 C CA . TYR A 1 181 ? -7.876 4.886 13.267 1.00 89.56 181 TYR A CA 1
ATOM 1393 C C . TYR A 1 181 ? -6.795 5.974 13.274 1.00 89.56 181 TYR A C 1
ATOM 1395 O O . TYR A 1 181 ? -5.665 5.707 13.669 1.00 89.56 181 TYR A O 1
ATOM 1403 N N . SER A 1 182 ? -7.154 7.220 12.945 1.00 84.88 182 SER A N 1
ATOM 1404 C CA . SER A 1 182 ? -6.240 8.375 12.939 1.00 84.88 182 SER A CA 1
ATOM 1405 C C . SER A 1 182 ? -5.652 8.730 14.314 1.00 84.88 182 SER A C 1
ATOM 1407 O O . SER A 1 182 ? -4.745 9.549 14.397 1.00 84.88 182 SER A O 1
ATOM 1409 N N . GLY A 1 183 ? -6.186 8.162 15.400 1.00 86.31 183 GLY A N 1
ATOM 1410 C CA . GLY A 1 183 ? -5.670 8.329 16.759 1.00 86.31 183 GLY A CA 1
ATOM 1411 C C . GLY A 1 183 ? -4.738 7.202 17.209 1.00 86.31 183 GLY A C 1
ATOM 1412 O O . GLY A 1 183 ? -4.225 7.257 18.326 1.00 86.31 183 GLY A O 1
ATOM 1413 N N . LEU A 1 184 ? -4.530 6.167 16.387 1.00 89.50 184 LEU A N 1
ATOM 1414 C CA . LEU A 1 184 ? -3.663 5.052 16.749 1.00 89.50 184 LEU A CA 1
ATOM 1415 C C . LEU A 1 184 ? -2.195 5.480 16.768 1.00 89.50 184 LEU A C 1
ATOM 1417 O O . LEU A 1 184 ? -1.722 6.234 15.918 1.00 89.50 184 LEU A O 1
ATOM 1421 N N . ALA A 1 185 ? -1.456 4.957 17.741 1.00 88.38 185 ALA A N 1
ATOM 1422 C CA . ALA A 1 185 ? -0.022 5.170 17.824 1.00 88.38 185 ALA A CA 1
ATOM 1423 C C . ALA A 1 185 ? 0.712 4.284 16.804 1.00 88.38 185 ALA A C 1
ATOM 1425 O O . ALA A 1 185 ? 0.285 3.171 16.491 1.00 88.38 185 ALA A O 1
ATOM 1426 N N . ALA A 1 186 ? 1.880 4.736 16.344 1.00 82.88 186 ALA A N 1
ATOM 1427 C CA . ALA A 1 186 ? 2.715 3.976 15.411 1.00 82.88 186 ALA A CA 1
ATOM 1428 C C . ALA A 1 186 ? 3.174 2.611 15.963 1.00 82.88 186 ALA A C 1
ATOM 1430 O O . ALA A 1 186 ? 3.554 1.755 15.188 1.00 82.88 186 ALA A O 1
ATOM 1431 N N . GLY A 1 187 ? 3.119 2.380 17.280 1.00 85.50 187 GLY A N 1
ATOM 1432 C CA . GLY A 1 187 ? 3.452 1.090 17.903 1.00 85.50 187 GLY A CA 1
ATOM 1433 C C . GLY A 1 187 ? 2.252 0.181 18.180 1.00 85.50 187 GLY A C 1
ATOM 1434 O O . GLY A 1 187 ? 2.405 -0.852 18.828 1.00 85.50 187 GLY A O 1
ATOM 1435 N N . THR A 1 188 ? 1.041 0.566 17.770 1.00 90.56 188 THR A N 1
ATOM 1436 C CA . THR A 1 188 ? -0.149 -0.250 18.013 1.00 90.56 188 THR A CA 1
ATOM 1437 C C . THR A 1 188 ? -0.053 -1.569 17.242 1.00 90.56 188 THR A C 1
ATOM 1439 O O . THR A 1 188 ? -0.060 -1.577 16.012 1.00 90.56 188 THR A O 1
ATOM 1442 N N . ALA A 1 189 ? -0.001 -2.687 17.972 1.00 88.81 189 ALA A N 1
ATOM 1443 C CA . ALA A 1 189 ? 0.065 -4.024 17.392 1.00 88.81 189 ALA A CA 1
ATOM 1444 C C . ALA A 1 189 ? -1.236 -4.396 16.652 1.00 88.81 189 ALA A C 1
ATOM 1446 O O . ALA A 1 189 ? -2.316 -3.984 17.092 1.00 88.81 189 ALA A O 1
ATOM 1447 N N . PRO A 1 190 ? -1.160 -5.178 15.560 1.00 89.06 190 PRO A N 1
ATOM 1448 C CA . PRO A 1 190 ? -2.316 -5.668 14.827 1.00 89.06 190 PRO A CA 1
ATOM 1449 C C . PRO A 1 190 ? -3.112 -6.664 15.651 1.00 89.06 190 PRO A C 1
ATOM 1451 O O . PRO A 1 190 ? -2.553 -7.451 16.412 1.00 89.06 190 PRO A O 1
ATOM 1454 N N . ASP A 1 191 ? -4.423 -6.634 15.449 1.00 89.44 191 ASP A N 1
ATOM 1455 C CA . ASP A 1 191 ? -5.347 -7.571 16.070 1.00 89.44 191 ASP A CA 1
ATOM 1456 C C . ASP A 1 191 ? -6.485 -7.866 15.075 1.00 89.44 191 ASP A C 1
ATOM 1458 O O . ASP A 1 191 ? -7.367 -7.020 14.898 1.00 89.44 191 ASP A O 1
ATOM 1462 N N . PRO A 1 192 ? -6.457 -9.024 14.388 1.00 85.88 192 PRO A N 1
ATOM 1463 C CA . PRO A 1 192 ? -7.460 -9.381 13.382 1.00 85.88 192 PRO A CA 1
ATOM 1464 C C . PRO A 1 192 ? -8.835 -9.730 13.977 1.00 85.88 192 PRO A C 1
ATOM 1466 O O . PRO A 1 192 ? -9.815 -9.845 13.229 1.00 85.88 192 PRO A O 1
ATOM 1469 N N . ASP A 1 193 ? -8.910 -9.929 15.297 1.00 88.06 193 ASP A N 1
ATOM 1470 C CA . ASP A 1 193 ? -10.151 -10.179 16.028 1.00 88.06 193 ASP A CA 1
ATOM 1471 C C . ASP A 1 193 ? -10.843 -8.872 16.420 1.00 88.06 193 ASP A C 1
ATOM 1473 O O . ASP A 1 193 ? -12.070 -8.791 16.395 1.00 88.06 193 ASP A O 1
ATOM 1477 N N . LEU A 1 194 ? -10.067 -7.830 16.724 1.00 86.38 194 LEU A N 1
ATOM 1478 C CA . LEU A 1 194 ? -10.602 -6.527 17.124 1.00 86.38 194 LEU A CA 1
ATOM 1479 C C . LEU A 1 194 ? -10.736 -5.526 15.976 1.00 86.38 194 LEU A C 1
ATOM 1481 O O . LEU A 1 194 ? -11.527 -4.586 16.084 1.00 86.38 194 LEU A O 1
ATOM 1485 N N . ARG A 1 195 ? -9.961 -5.674 14.896 1.00 84.00 195 ARG A N 1
ATOM 1486 C CA . ARG A 1 195 ? -9.924 -4.690 13.809 1.00 84.00 195 ARG A CA 1
ATOM 1487 C C . ARG A 1 195 ? -10.408 -5.274 12.481 1.00 84.00 195 ARG A C 1
ATOM 1489 O O . ARG A 1 195 ? -10.057 -6.398 12.122 1.00 84.00 195 ARG A O 1
ATOM 1496 N N . PRO A 1 196 ? -11.196 -4.506 11.705 1.00 83.00 196 PRO A N 1
ATOM 1497 C CA . PRO A 1 196 ? -11.627 -4.916 10.371 1.00 83.00 196 PRO A CA 1
ATOM 1498 C C . PRO A 1 196 ? -10.521 -4.770 9.313 1.00 83.00 196 PRO A C 1
ATOM 1500 O O . PRO A 1 196 ? -10.750 -5.076 8.152 1.00 83.00 196 PRO A O 1
ATOM 1503 N N . TYR A 1 197 ? -9.339 -4.316 9.720 1.00 83.44 197 TYR A N 1
ATOM 1504 C CA . TYR A 1 197 ? -8.109 -4.216 8.949 1.00 83.44 197 TYR A CA 1
ATOM 1505 C C . TYR A 1 197 ? -6.989 -4.743 9.842 1.00 83.44 197 TYR A C 1
ATOM 1507 O O . TYR A 1 197 ? -6.994 -4.494 11.051 1.00 83.44 197 TYR A O 1
ATOM 1515 N N . TRP A 1 198 ? -6.048 -5.487 9.279 1.00 80.44 198 TRP A N 1
ATOM 1516 C CA . TRP A 1 198 ? -4.928 -6.025 10.046 1.00 80.44 198 TRP A CA 1
ATOM 1517 C C . TRP A 1 198 ? -3.686 -6.199 9.180 1.00 80.44 198 TRP A C 1
ATOM 1519 O O . TRP A 1 198 ? -3.719 -5.976 7.947 1.00 80.44 198 TRP A O 1
#

Secondary structure (DSSP, 8-state):
-TTGGGS---SS---SSSSHHHHHHHHHHS-PPPSPTTT---TTTTTT--GGG-TTHHHHTSGGGG--TT------EETTEES-S--S-HHHHHS-SEE--BSS-BTTB--SB-SSTTTPPPGGGG-SSTTT-EEEEEGGGSTTS-TTSGGG-SEEETTEEEEEEEETTS-EEEE-PPTTGGG--TTPPP-TTT-S--

Radius of gyration: 16.91 Å; chains: 1; bounding box: 43×47×39 Å

Sequence (198 aa):
DRLAARGIVFNRAYCQQAVCSPSRSSLLTGKTPDANPPFTLNGSYGVTTTEANRVLNPYNGGGAVYNCPRDSGDSIVVGGVPYSTQVKKCFDSYGTSYLVEWNGPAFGVAQVTSQTVANSKRSAEYTRAVDRKILFGDWNWHANRLVNVLAGQWHNYGGRNRYNLAFADGHAEFYEFPAGYSGLAAGTAPDPDLRPYW

Foldseek 3Di:
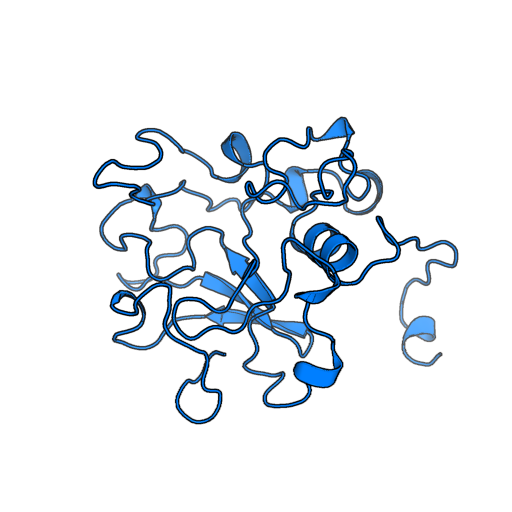DVVCVVDPDDPDDDFPDPFQQQSLLCVFFLAGQPPDPPRFSPPLSNLVPDQVNSPCQVPPVGLCVQFDPLQQAAQADDPNHRPDPDRRGCCVRRVGQKDFQEAAAFLQAGHQHYRDSVSHDDVVVCPPPQVQHWGMWGPLPALNTDLPDRSSQRPDDPSFHWIFTATRVGDTDRDGADPCSNVTGGNDHHDVVPGSHD